Protein AF-A0A250WW85-F1 (afdb_monomer)

Foldseek 3Di:
DDDDDDDDDPPPPPPVVVVVVVVVPPDDPPPPPVPQPPLDVFQWDQDPPDDQLCRTHGPNPVPDDQVLVLLLVLLVVVVPDPDDPDDDRQAQAAEEEAEAVLVVLLPPVSLVSLVWDKPPPDQDVVNVVVQKIWTDHPVSSYTYIYGHQQALFCQDGQPDTRDDPPNLVSLLCRQVVSCVVSVHLGGQEYEYDHQQNSFLLDQPPVTDRDDVVQLVDPAGDPVRLVSRLVSVLVSVVSNPVSNPPDDHQYEYEAFAQFDQPPDPPPPSVVVRRRHDSRSSVSNSVSSVVSCVVVVHHYDYLNSLLVVDDCVQFDPDRTHGDNSSSSNSVSNVVVVSVVVCVVVCVVVPDDD

Mean predicted aligned error: 12.5 Å

Structure (mmCIF, N/CA/C/O backbone):
data_AF-A0A250WW85-F1
#
_entry.id   AF-A0A250WW85-F1
#
loop_
_atom_site.group_PDB
_atom_site.id
_atom_site.type_symbol
_atom_site.label_atom_id
_atom_site.label_alt_id
_atom_site.label_comp_id
_atom_site.label_asym_id
_atom_site.label_entity_id
_atom_site.label_seq_id
_atom_site.pdbx_PDB_ins_code
_atom_site.Cartn_x
_atom_site.Cartn_y
_atom_site.Cartn_z
_atom_site.occupancy
_atom_site.B_iso_or_equiv
_atom_site.auth_seq_id
_atom_site.auth_comp_id
_atom_site.auth_asym_id
_atom_site.auth_atom_id
_atom_site.pdbx_PDB_model_num
ATOM 1 N N . MET A 1 1 ? -39.368 68.072 -29.555 1.00 37.47 1 MET A N 1
ATOM 2 C CA . MET A 1 1 ? -39.391 68.712 -28.224 1.00 37.47 1 MET A CA 1
ATOM 3 C C . MET A 1 1 ? -40.013 67.733 -27.244 1.00 37.47 1 MET A C 1
ATOM 5 O O . MET A 1 1 ? -41.044 67.174 -27.578 1.00 37.47 1 MET A O 1
ATOM 9 N N . ALA A 1 2 ? -39.332 67.533 -26.111 1.00 38.34 2 ALA A N 1
ATOM 10 C CA . ALA A 1 2 ? -39.736 66.818 -24.895 1.00 38.34 2 ALA A CA 1
ATOM 11 C C . ALA A 1 2 ? -40.236 65.365 -25.041 1.00 38.34 2 ALA A C 1
ATOM 13 O O . ALA A 1 2 ? -41.406 65.102 -25.301 1.00 38.34 2 ALA A O 1
ATOM 14 N N . GLY A 1 3 ? -39.320 64.424 -24.793 1.00 34.84 3 GLY A N 1
ATOM 15 C CA . GLY A 1 3 ? -39.645 63.042 -24.459 1.00 34.84 3 GLY A CA 1
ATOM 16 C C . GLY A 1 3 ? -40.182 62.922 -23.030 1.00 34.84 3 GLY A C 1
ATOM 17 O O . GLY A 1 3 ? -39.756 63.645 -22.131 1.00 34.84 3 GLY A O 1
ATOM 18 N N . GLN A 1 4 ? -41.108 61.987 -22.837 1.00 38.09 4 GLN A N 1
ATOM 19 C CA . GLN A 1 4 ? -41.509 61.485 -21.527 1.00 38.09 4 GLN A CA 1
ATOM 20 C C . GLN A 1 4 ? -41.285 59.973 -21.501 1.00 38.09 4 GLN A C 1
ATOM 22 O O . GLN A 1 4 ? -41.983 59.205 -22.163 1.00 38.09 4 GLN A O 1
ATOM 27 N N . GLU A 1 5 ? -40.277 59.575 -20.732 1.00 36.53 5 GLU A N 1
ATOM 28 C CA . GLU A 1 5 ? -40.001 58.203 -20.329 1.00 36.53 5 GLU A CA 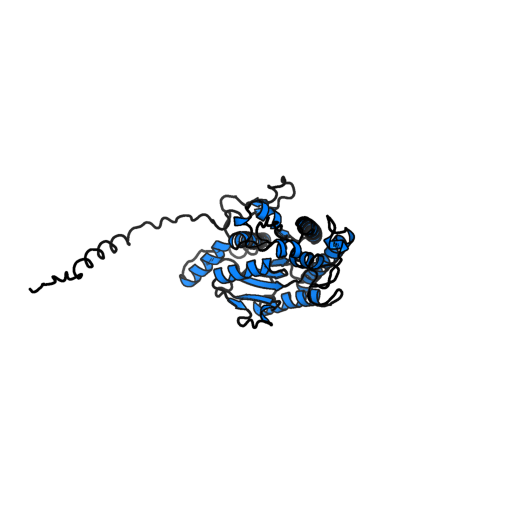1
ATOM 29 C C . GLU A 1 5 ? -41.133 57.701 -19.421 1.00 36.53 5 GLU A C 1
ATOM 31 O O . GLU A 1 5 ? -41.410 58.280 -18.371 1.00 36.53 5 GLU A O 1
ATOM 36 N N . LYS A 1 6 ? -41.792 56.603 -19.810 1.00 43.72 6 LYS A N 1
ATOM 37 C CA . LYS A 1 6 ? -42.644 55.825 -18.904 1.00 43.72 6 LYS A CA 1
ATOM 38 C C . LYS A 1 6 ? -41.815 54.699 -18.302 1.00 43.72 6 LYS A C 1
ATOM 40 O O . LYS A 1 6 ? -41.593 53.663 -18.924 1.00 43.72 6 LYS A O 1
ATOM 45 N N . THR A 1 7 ? -41.372 54.927 -17.075 1.00 40.03 7 THR A N 1
ATOM 46 C CA . THR A 1 7 ? -40.793 53.935 -16.174 1.00 40.03 7 THR A CA 1
ATOM 47 C C . THR A 1 7 ? -41.859 52.914 -15.769 1.00 40.03 7 THR A C 1
ATOM 49 O O . THR A 1 7 ? -42.843 53.234 -15.104 1.00 40.03 7 THR A O 1
ATOM 52 N N . TRP A 1 8 ? -41.671 51.657 -16.173 1.00 39.47 8 TRP A N 1
ATOM 53 C CA . TRP A 1 8 ? -42.444 50.533 -15.651 1.00 39.47 8 TRP A CA 1
ATOM 54 C C . TRP A 1 8 ? -41.834 50.080 -14.319 1.00 39.47 8 TRP A C 1
ATOM 56 O O . TRP A 1 8 ? -40.693 49.630 -14.250 1.00 39.47 8 TRP A O 1
ATOM 66 N N . SER A 1 9 ? -42.609 50.237 -13.247 1.00 44.12 9 SER A N 1
ATOM 67 C CA . SER A 1 9 ? -42.287 49.796 -11.889 1.00 44.12 9 SER A CA 1
ATOM 68 C C . SER A 1 9 ? -42.358 48.266 -11.787 1.00 44.12 9 SER A C 1
ATOM 70 O O . SER A 1 9 ? -43.427 47.662 -11.853 1.00 44.12 9 SER A O 1
ATOM 72 N N . LEU A 1 10 ? -41.197 47.642 -11.591 1.00 44.72 10 LEU A N 1
ATOM 73 C CA . LEU A 1 10 ? -40.950 46.199 -11.454 1.00 44.72 10 LEU A CA 1
ATOM 74 C C . LEU A 1 10 ? -41.381 45.618 -10.086 1.00 44.72 10 LEU A C 1
ATOM 76 O O . LEU A 1 10 ? -40.729 44.724 -9.552 1.00 44.72 10 LEU A O 1
ATOM 80 N N . LYS A 1 11 ? -42.467 46.117 -9.478 1.00 42.72 11 LYS A N 1
ATOM 81 C CA . LYS A 1 11 ? -42.882 45.713 -8.115 1.00 42.72 11 LYS A CA 1
ATOM 82 C C . LYS A 1 11 ? -44.116 44.814 -8.013 1.00 42.72 11 LYS A C 1
ATOM 84 O O . LYS A 1 11 ? -44.482 44.445 -6.903 1.00 42.72 11 LYS A O 1
ATOM 89 N N . SER A 1 12 ? -44.700 44.366 -9.124 1.00 43.50 12 SER A N 1
ATOM 90 C CA . SER A 1 12 ? -45.901 43.506 -9.080 1.00 43.50 12 SER A CA 1
ATOM 91 C C . SER A 1 12 ? -45.736 42.119 -9.713 1.00 43.50 12 SER A C 1
ATOM 93 O O . SER A 1 12 ? -46.673 41.331 -9.678 1.00 43.50 12 SER A O 1
ATOM 95 N N . ALA A 1 13 ? -44.544 41.771 -10.213 1.00 41.00 13 ALA A N 1
ATOM 96 C CA . ALA A 1 13 ? -44.255 40.443 -10.775 1.00 41.00 13 ALA A CA 1
ATOM 97 C C . ALA A 1 13 ? -43.569 39.468 -9.791 1.00 41.00 13 ALA A C 1
ATOM 99 O O . ALA A 1 13 ? -43.364 38.308 -10.128 1.00 41.00 13 ALA A O 1
ATOM 100 N N . TYR A 1 14 ? -43.236 39.908 -8.570 1.00 38.31 14 TYR A N 1
ATOM 101 C CA . TYR A 1 14 ? -42.469 39.107 -7.599 1.00 38.31 14 TYR A CA 1
ATOM 102 C C . TYR A 1 14 ? -43.291 38.480 -6.463 1.00 38.31 14 TYR A C 1
ATOM 104 O O . TYR A 1 14 ? -42.732 37.750 -5.649 1.00 38.31 14 TYR A O 1
ATOM 112 N N . ILE A 1 15 ? -44.603 38.727 -6.393 1.00 42.84 15 ILE A N 1
ATOM 113 C CA . ILE A 1 15 ? -45.430 38.265 -5.259 1.00 42.84 15 ILE A CA 1
ATOM 114 C C . ILE A 1 15 ? -46.277 37.025 -5.608 1.00 42.84 15 ILE A C 1
ATOM 116 O O . ILE A 1 15 ? -46.642 36.269 -4.714 1.00 42.84 15 ILE A O 1
ATOM 120 N N . LEU A 1 16 ? -46.504 36.720 -6.891 1.00 38.41 16 LEU A N 1
ATOM 121 C CA . LEU A 1 16 ? -47.322 35.565 -7.303 1.00 38.41 16 LEU A CA 1
ATOM 122 C C . LEU A 1 16 ? -46.531 34.277 -7.602 1.00 38.41 16 LEU A C 1
ATOM 124 O O . LEU A 1 16 ? -47.134 33.221 -7.760 1.00 38.41 16 LEU A O 1
ATOM 128 N N . THR A 1 17 ? -45.197 34.317 -7.607 1.00 41.22 17 THR A N 1
ATOM 129 C CA . THR A 1 17 ? -44.335 33.132 -7.807 1.00 41.22 17 THR A CA 1
ATOM 130 C C . THR A 1 17 ? -43.866 32.473 -6.508 1.00 41.22 17 THR A C 1
ATOM 132 O O . THR A 1 17 ? -43.396 31.340 -6.543 1.00 41.22 17 THR A O 1
ATOM 135 N N . TRP A 1 18 ? -44.042 33.118 -5.350 1.00 35.38 18 TRP A N 1
ATOM 136 C CA . TRP A 1 18 ? -43.591 32.569 -4.061 1.00 35.38 18 TRP A CA 1
ATOM 137 C C . TRP A 1 18 ? -44.639 31.729 -3.320 1.00 35.38 18 TRP A C 1
ATOM 139 O O . TRP A 1 18 ? -44.269 30.881 -2.514 1.00 35.38 18 TRP A O 1
ATOM 149 N N . GLN A 1 19 ? -45.934 31.877 -3.619 1.00 37.03 19 GLN A N 1
ATOM 150 C CA . GLN A 1 19 ? -46.974 31.056 -2.977 1.00 37.03 19 GLN A CA 1
ATOM 151 C C . GLN A 1 19 ? -47.190 29.687 -3.641 1.00 37.03 19 GLN A C 1
ATOM 153 O O . GLN A 1 19 ? -47.656 28.770 -2.972 1.00 37.03 19 GLN A O 1
ATOM 158 N N . TYR A 1 20 ? -46.770 29.496 -4.897 1.00 32.81 20 TYR A N 1
ATOM 159 C CA . TYR A 1 20 ? -46.795 28.175 -5.544 1.00 32.81 20 TYR A CA 1
ATOM 160 C C . TYR A 1 20 ? -45.558 27.311 -5.242 1.00 32.81 20 TYR A C 1
ATOM 162 O O . TYR A 1 20 ? -45.627 26.093 -5.377 1.00 32.81 20 TYR A O 1
ATOM 170 N N . LEU A 1 21 ? -44.452 27.901 -4.767 1.00 34.22 21 LEU A N 1
ATOM 171 C CA . LEU A 1 21 ? -43.262 27.143 -4.348 1.00 34.22 21 LEU A CA 1
ATOM 172 C C . LEU A 1 21 ? -43.351 26.586 -2.917 1.00 34.22 21 LEU A C 1
ATOM 174 O O . LEU A 1 21 ? -42.604 25.673 -2.580 1.00 34.22 21 LEU A O 1
ATOM 178 N N . LEU A 1 22 ? -44.269 27.089 -2.084 1.00 32.91 22 LEU A N 1
ATOM 179 C CA . LEU A 1 22 ? -44.390 26.682 -0.677 1.00 32.91 22 LEU A CA 1
ATOM 180 C C . LEU A 1 22 ? -45.469 25.620 -0.405 1.00 32.91 22 LEU A C 1
ATOM 182 O O . LEU A 1 22 ? -45.499 25.080 0.693 1.00 32.91 22 LEU A O 1
ATOM 186 N N . MET A 1 23 ? -46.307 25.259 -1.386 1.00 30.70 23 MET A N 1
ATOM 187 C CA . MET A 1 23 ? -47.310 24.186 -1.225 1.00 30.70 23 MET A CA 1
ATOM 188 C C . MET A 1 23 ? -46.959 22.863 -1.923 1.00 30.70 23 MET A C 1
ATOM 190 O O . MET A 1 23 ? -47.651 21.872 -1.719 1.00 30.70 23 MET A O 1
ATOM 194 N N . VAL A 1 24 ? -45.860 22.796 -2.683 1.00 34.50 24 VAL A N 1
ATOM 195 C CA . VAL A 1 24 ? -45.359 21.530 -3.271 1.00 34.50 24 VAL A CA 1
ATOM 196 C C . VAL A 1 24 ? -44.261 20.888 -2.401 1.00 34.50 24 VAL A C 1
ATOM 198 O O . VAL A 1 24 ? -43.826 19.770 -2.653 1.00 34.50 24 VAL A O 1
ATOM 201 N N . ALA A 1 25 ? -43.851 21.545 -1.312 1.00 36.22 25 ALA A N 1
ATOM 202 C CA . ALA A 1 25 ? -42.781 21.077 -0.429 1.00 36.22 25 ALA A CA 1
ATOM 203 C C . ALA A 1 25 ? -43.229 20.090 0.672 1.00 36.22 25 ALA A C 1
ATOM 205 O O . ALA A 1 25 ? -42.423 19.752 1.535 1.00 36.22 25 ALA A O 1
ATOM 206 N N . SER A 1 26 ? -44.487 19.627 0.689 1.00 39.19 26 SER A N 1
ATOM 207 C CA . SER A 1 26 ? -45.034 18.929 1.872 1.00 39.19 26 SER A CA 1
ATOM 208 C C . SER A 1 26 ? -45.654 17.554 1.638 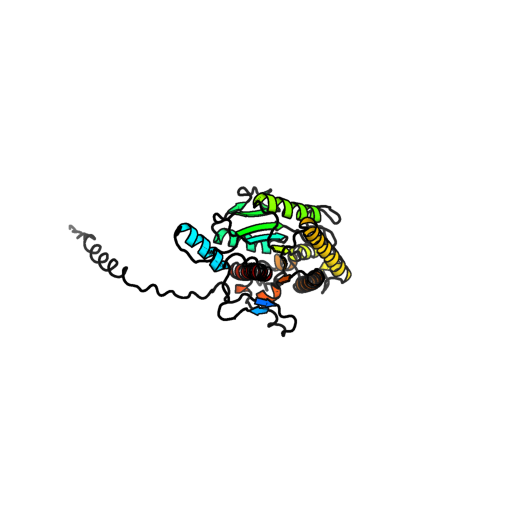1.00 39.19 26 SER A C 1
ATOM 210 O O . SER A 1 26 ? -46.195 16.997 2.583 1.00 39.19 26 SER A O 1
ATOM 212 N N . THR A 1 27 ? -45.565 16.963 0.445 1.00 37.56 27 THR A N 1
ATOM 213 C CA . THR A 1 27 ? -45.997 15.564 0.219 1.00 37.56 27 THR A CA 1
ATOM 214 C C . THR A 1 27 ? -45.256 14.895 -0.940 1.00 37.56 27 THR A C 1
ATOM 216 O O . THR A 1 27 ? -45.829 14.098 -1.681 1.00 37.56 27 THR A O 1
ATOM 219 N N . MET A 1 28 ? -43.959 15.168 -1.110 1.00 27.94 28 MET A N 1
ATOM 220 C CA . MET A 1 28 ? -43.153 14.206 -1.858 1.00 27.94 28 MET A CA 1
ATOM 221 C C . MET A 1 28 ? -42.934 13.009 -0.934 1.00 27.94 28 MET A C 1
ATOM 223 O O . MET A 1 28 ? -42.334 13.195 0.128 1.00 27.94 28 MET A O 1
ATOM 227 N N . PRO A 1 29 ? -43.427 11.798 -1.266 1.00 31.89 29 PRO A N 1
ATOM 228 C CA . PRO A 1 29 ? -42.922 10.622 -0.586 1.00 31.89 29 PRO A CA 1
ATOM 229 C C . PRO A 1 29 ? -41.404 10.698 -0.713 1.00 31.89 29 PRO A C 1
ATOM 231 O O . PRO A 1 29 ? -40.891 10.961 -1.805 1.00 31.89 29 PRO A O 1
ATOM 234 N N . PHE A 1 30 ? -40.692 10.520 0.402 1.00 31.88 30 PHE A N 1
ATOM 235 C CA . PHE A 1 30 ? -39.300 10.106 0.345 1.00 31.88 30 PHE A CA 1
ATOM 236 C C . PHE A 1 30 ? -39.313 8.800 -0.442 1.00 31.88 30 PHE A C 1
ATOM 238 O O . PHE A 1 30 ? -39.460 7.708 0.101 1.00 31.88 30 PHE A O 1
ATOM 245 N N . VAL A 1 31 ? -39.218 8.915 -1.764 1.00 27.75 31 VAL A N 1
ATOM 246 C CA . VAL A 1 31 ? -38.674 7.866 -2.586 1.00 27.75 31 VAL A CA 1
ATOM 247 C C . VAL A 1 31 ? -37.269 7.774 -2.032 1.00 27.75 31 VAL A C 1
ATOM 249 O O . VAL A 1 31 ? -36.413 8.601 -2.342 1.00 27.75 31 VAL A O 1
ATOM 252 N N . HIS A 1 32 ? -37.059 6.827 -1.117 1.00 32.59 32 HIS A N 1
ATOM 253 C CA . HIS A 1 32 ? -35.754 6.240 -0.924 1.00 32.59 32 HIS A CA 1
ATOM 254 C C . HIS A 1 32 ? -35.354 5.764 -2.314 1.00 32.59 32 HIS A C 1
ATOM 256 O O . HIS A 1 32 ? -35.643 4.638 -2.712 1.00 32.59 32 HIS A O 1
ATOM 262 N N . SER A 1 33 ? -34.748 6.658 -3.102 1.00 32.09 33 SER A N 1
ATOM 263 C CA . SER A 1 33 ? -33.921 6.228 -4.198 1.00 32.09 33 SER A CA 1
ATOM 264 C C . SER A 1 33 ? -32.891 5.389 -3.478 1.00 32.09 33 SER A C 1
ATOM 266 O O . SER A 1 33 ? -32.061 5.916 -2.734 1.00 32.09 33 SER A O 1
ATOM 268 N N . SER A 1 34 ? -33.016 4.076 -3.599 1.00 34.72 34 SER A N 1
ATOM 269 C CA . SER A 1 34 ? -31.920 3.168 -3.364 1.00 34.72 34 SER A CA 1
ATOM 270 C C . SER A 1 34 ? -30.841 3.601 -4.349 1.00 34.72 34 SER A C 1
ATOM 272 O O . SER A 1 34 ? -30.759 3.086 -5.462 1.00 34.72 34 SER A O 1
ATOM 274 N N . THR A 1 35 ? -30.077 4.635 -4.000 1.00 36.34 35 THR A N 1
ATOM 275 C CA . THR A 1 35 ? -28.867 5.019 -4.700 1.00 36.34 35 THR A CA 1
ATOM 276 C C . THR A 1 35 ? -27.957 3.827 -4.494 1.00 36.34 35 THR A C 1
ATOM 278 O O . THR A 1 35 ? -27.275 3.705 -3.475 1.00 36.34 35 THR A O 1
ATOM 281 N N . SER A 1 36 ? -28.012 2.884 -5.435 1.00 40.41 36 SER A N 1
ATOM 282 C CA . SER A 1 36 ? -27.034 1.817 -5.595 1.00 40.41 36 SER A CA 1
ATOM 283 C C . SER A 1 36 ? -25.656 2.443 -5.423 1.00 40.41 36 SER A C 1
ATOM 285 O O . SER A 1 36 ? -25.441 3.552 -5.914 1.00 40.41 36 SER A O 1
ATOM 287 N N . CYS A 1 37 ? -24.746 1.824 -4.664 1.00 40.00 37 CYS A N 1
ATOM 288 C CA . CYS A 1 37 ? -23.376 2.341 -4.580 1.00 40.00 37 CYS A CA 1
ATOM 289 C C . CYS A 1 37 ? -22.828 2.455 -6.014 1.00 40.00 37 CYS A C 1
ATOM 291 O O . CYS A 1 37 ? -22.507 1.447 -6.625 1.00 40.00 37 CYS A O 1
ATOM 293 N N . HIS A 1 38 ? -22.782 3.674 -6.567 1.00 42.09 38 HIS A N 1
ATOM 294 C CA . HIS A 1 38 ? -21.924 3.996 -7.708 1.00 42.09 38 HIS A CA 1
ATOM 295 C C . HIS A 1 38 ? -20.449 4.034 -7.266 1.00 42.09 38 HIS A C 1
ATOM 297 O O . HIS A 1 38 ? -19.568 4.021 -8.113 1.00 42.09 38 HIS A O 1
ATOM 303 N N . LEU A 1 39 ? -20.216 4.023 -5.944 1.00 39.66 39 LEU A N 1
ATOM 304 C CA . LEU A 1 39 ? -18.955 3.762 -5.247 1.00 39.66 39 LEU A CA 1
ATOM 305 C C . LEU A 1 39 ? -18.811 2.256 -4.987 1.00 39.66 39 LEU A C 1
ATOM 307 O O . LEU A 1 39 ? -18.849 1.811 -3.842 1.00 39.66 39 LEU A O 1
ATOM 311 N N . GLY A 1 40 ? -18.810 1.477 -6.064 1.00 39.16 40 GLY A N 1
ATOM 312 C CA . GLY A 1 40 ? -18.535 0.053 -5.975 1.00 39.16 40 GLY A CA 1
ATOM 313 C C . GLY A 1 40 ? -19.738 -0.740 -5.524 1.00 39.16 40 GLY A C 1
ATOM 314 O O . GLY A 1 40 ? -19.975 -0.946 -4.336 1.00 39.16 40 GLY A O 1
ATOM 315 N N . GLN A 1 41 ? -20.466 -1.312 -6.478 1.00 32.59 41 GLN A N 1
ATOM 316 C CA . GLN A 1 41 ? -21.409 -2.398 -6.189 1.00 32.59 41 GLN A CA 1
ATOM 317 C C . GLN A 1 41 ? -20.718 -3.657 -5.619 1.00 32.59 41 GLN A C 1
ATOM 319 O O . GLN A 1 41 ? -21.346 -4.705 -5.539 1.00 32.59 41 GLN A O 1
ATOM 324 N N . LEU A 1 42 ? -19.416 -3.617 -5.331 1.00 39.72 42 LEU A N 1
ATOM 325 C CA . LEU A 1 42 ? -18.582 -4.793 -5.423 1.00 39.72 42 LEU A CA 1
ATOM 326 C C . LEU A 1 42 ? -17.448 -4.739 -4.387 1.00 39.72 42 LEU A C 1
ATOM 328 O O . LEU A 1 42 ? -16.331 -4.335 -4.708 1.00 39.72 42 LEU A O 1
ATOM 332 N N . PRO A 1 43 ? -17.657 -5.230 -3.154 1.00 41.91 43 PRO A N 1
ATOM 333 C CA . PRO A 1 43 ? -16.556 -5.936 -2.506 1.00 41.91 43 PRO A CA 1
ATOM 334 C C . PRO A 1 43 ? -16.106 -7.048 -3.462 1.00 41.91 43 PRO A C 1
ATOM 336 O O . PRO A 1 43 ? -16.919 -7.507 -4.249 1.00 41.91 43 PRO A O 1
ATOM 339 N N . GLY A 1 44 ? -14.874 -7.536 -3.430 1.00 46.38 44 GLY A N 1
ATOM 340 C CA . GLY A 1 44 ? -14.494 -8.693 -4.239 1.00 46.38 44 GLY A CA 1
ATOM 341 C C . GLY A 1 44 ? -13.514 -9.584 -3.505 1.00 46.38 44 GLY A C 1
ATOM 342 O O . GLY A 1 44 ? -12.621 -9.089 -2.825 1.00 46.38 44 GLY A O 1
ATOM 343 N N . THR A 1 45 ? -13.683 -10.897 -3.621 1.00 43.34 45 THR A N 1
ATOM 344 C CA . THR A 1 45 ? -12.735 -11.883 -3.108 1.00 43.34 45 THR A CA 1
ATOM 345 C C . THR A 1 45 ? -11.862 -12.391 -4.243 1.00 43.34 45 THR A C 1
ATOM 347 O O . THR A 1 45 ? -12.302 -12.575 -5.384 1.00 43.34 45 THR A O 1
ATOM 350 N N . TRP A 1 46 ? -10.586 -12.599 -3.931 1.00 47.59 46 TRP A N 1
ATOM 351 C CA . TRP A 1 46 ? -9.667 -13.240 -4.854 1.00 47.59 46 TRP A CA 1
ATOM 352 C C . TRP A 1 46 ? -9.886 -14.756 -4.837 1.00 47.59 46 TRP A C 1
ATOM 354 O O . TRP A 1 46 ? -9.754 -15.388 -3.791 1.00 47.59 46 TRP A O 1
ATOM 364 N N . ILE A 1 47 ? -10.198 -15.348 -5.991 1.00 50.59 47 ILE A N 1
ATOM 365 C CA . ILE A 1 47 ? -10.392 -16.795 -6.143 1.00 50.59 47 ILE A CA 1
ATOM 366 C C . ILE A 1 47 ? -9.150 -17.408 -6.797 1.00 50.59 47 ILE A C 1
ATOM 368 O O . ILE A 1 47 ? -8.954 -17.309 -8.016 1.00 50.59 47 ILE A O 1
ATOM 372 N N . GLU A 1 48 ? -8.323 -18.085 -5.991 1.00 37.59 48 GLU A N 1
ATOM 373 C CA . GLU A 1 48 ? -7.200 -18.917 -6.450 1.00 37.59 48 GLU A CA 1
ATOM 374 C C . GLU A 1 48 ? -7.727 -20.128 -7.241 1.00 37.59 48 GLU A C 1
ATOM 376 O O . GLU A 1 48 ? -7.951 -21.208 -6.709 1.00 37.59 48 GLU A O 1
ATOM 381 N N . GLY A 1 49 ? -7.988 -19.926 -8.535 1.00 45.47 49 GLY A N 1
ATOM 382 C CA . GLY A 1 49 ? -8.471 -20.972 -9.446 1.00 45.47 49 GLY A CA 1
ATOM 383 C C . GLY A 1 49 ? -9.299 -20.458 -10.624 1.00 45.47 49 GLY A C 1
ATOM 384 O O . GLY A 1 49 ? -9.433 -21.154 -11.627 1.00 45.47 49 GLY A O 1
ATOM 385 N N . ALA A 1 50 ? -9.815 -19.227 -10.554 1.00 47.88 50 ALA A N 1
ATOM 386 C CA . ALA A 1 50 ? -10.595 -18.655 -11.647 1.00 47.88 50 ALA A CA 1
ATOM 387 C C . ALA A 1 50 ? -9.724 -18.237 -12.851 1.00 47.88 50 ALA A C 1
ATOM 389 O O . ALA A 1 50 ? -8.513 -17.976 -12.741 1.00 47.88 50 ALA A O 1
ATOM 390 N N . SER A 1 51 ? -10.361 -18.148 -14.024 1.00 46.44 51 SER A N 1
ATOM 391 C CA . SER A 1 51 ? -9.727 -17.669 -15.255 1.00 46.44 51 SER A CA 1
ATOM 392 C C . SER A 1 51 ? -9.198 -16.240 -15.090 1.00 46.44 51 SER A C 1
ATOM 394 O O . SER A 1 51 ? -9.720 -15.441 -14.310 1.00 46.44 51 SER A O 1
ATOM 396 N N . ARG A 1 52 ? -8.134 -15.897 -15.828 1.00 40.94 52 ARG A N 1
ATOM 397 C CA . ARG A 1 52 ? -7.569 -14.537 -15.849 1.00 40.94 52 ARG A CA 1
ATOM 398 C C . ARG A 1 52 ? -8.677 -13.540 -16.236 1.00 40.94 52 ARG A C 1
ATOM 400 O O . ARG A 1 52 ? -9.328 -13.748 -17.251 1.00 40.94 52 ARG A O 1
ATOM 407 N N . GLY A 1 53 ? -8.911 -12.521 -15.405 1.00 41.69 53 GLY A N 1
ATOM 408 C CA . GLY A 1 53 ? -10.048 -11.587 -15.516 1.00 41.69 53 GLY A CA 1
ATOM 409 C C . GLY A 1 53 ? -11.219 -11.876 -14.561 1.00 41.69 53 GLY A C 1
ATOM 410 O O . GLY A 1 53 ? -11.885 -10.944 -14.142 1.00 41.69 53 GLY A O 1
ATOM 411 N N . ASN A 1 54 ? -11.398 -13.128 -14.121 1.00 46.25 54 ASN A N 1
ATOM 412 C CA . ASN A 1 54 ? -12.445 -13.546 -13.168 1.00 46.25 54 ASN A CA 1
ATOM 413 C C . ASN A 1 54 ? -11.897 -13.894 -11.775 1.00 46.25 54 ASN A C 1
ATOM 415 O O . ASN A 1 54 ? -12.636 -14.328 -10.895 1.00 46.25 54 ASN A O 1
ATOM 419 N N . ARG A 1 55 ? -10.580 -13.754 -11.575 1.00 45.47 55 ARG A N 1
ATOM 420 C CA . ARG A 1 55 ? -9.926 -14.001 -10.278 1.00 45.47 55 ARG A CA 1
ATOM 421 C C . ARG A 1 55 ? -10.365 -13.029 -9.209 1.00 45.47 55 ARG A C 1
ATOM 423 O O . ARG A 1 55 ? -10.345 -13.386 -8.042 1.00 45.47 55 ARG A O 1
ATOM 430 N N . TYR A 1 56 ? -10.773 -11.840 -9.615 1.00 42.59 56 TYR A N 1
ATOM 431 C CA . TYR A 1 56 ? -11.432 -10.901 -8.742 1.00 42.59 56 TYR A CA 1
ATOM 432 C C . TYR A 1 56 ? -12.938 -11.125 -8.880 1.00 42.59 56 TYR A C 1
ATOM 434 O O . TYR A 1 56 ? -13.545 -10.687 -9.857 1.00 42.59 56 TYR A O 1
ATOM 442 N N . ARG A 1 57 ? -13.532 -11.888 -7.955 1.00 45.56 57 ARG A N 1
ATOM 443 C CA . ARG A 1 57 ? -14.980 -12.085 -7.933 1.00 45.56 57 ARG A CA 1
ATOM 444 C C . ARG A 1 57 ? -15.581 -11.080 -6.987 1.00 45.56 57 ARG A C 1
ATOM 446 O O . ARG A 1 57 ? -15.415 -11.161 -5.779 1.00 45.56 57 ARG A O 1
ATOM 453 N N . LEU A 1 58 ? -16.334 -10.179 -7.570 1.00 49.38 58 LEU A N 1
ATOM 454 C CA . LEU A 1 58 ? -17.159 -9.221 -6.879 1.00 49.38 58 LEU A CA 1
ATOM 455 C C . LEU A 1 58 ? -18.143 -9.998 -5.966 1.00 49.38 58 LEU A C 1
ATOM 457 O O . LEU A 1 58 ? -18.873 -10.855 -6.475 1.00 49.38 58 LEU A O 1
ATOM 461 N N . LEU A 1 59 ? -18.137 -9.766 -4.646 1.00 44.97 59 LEU A N 1
ATOM 462 C CA . LEU A 1 59 ? -19.220 -10.045 -3.698 1.00 44.97 59 LEU A CA 1
ATOM 463 C C . LEU A 1 59 ? -20.464 -9.315 -4.212 1.00 44.97 59 LEU A C 1
ATOM 465 O O . LEU A 1 59 ? -20.821 -8.231 -3.784 1.00 44.97 59 LEU A O 1
ATOM 469 N N . THR A 1 60 ? -21.078 -9.922 -5.210 1.00 41.50 60 THR A N 1
ATOM 470 C CA . THR A 1 60 ? -22.336 -9.538 -5.847 1.00 41.50 60 THR A CA 1
ATOM 471 C C . THR A 1 60 ? -23.495 -10.282 -5.200 1.00 41.50 60 THR A C 1
ATOM 473 O O . THR A 1 60 ? -24.574 -10.372 -5.783 1.00 41.50 60 THR A O 1
ATOM 476 N N . GLU A 1 61 ? -23.280 -10.869 -4.018 1.00 42.88 61 GLU A N 1
ATOM 477 C CA . GLU A 1 61 ? -24.373 -11.490 -3.288 1.00 42.88 61 GLU A CA 1
ATOM 478 C C . GLU A 1 61 ? -25.403 -10.408 -2.942 1.00 42.88 61 GLU A C 1
ATOM 480 O O . GLU A 1 61 ? -25.025 -9.343 -2.442 1.00 42.88 61 GLU A O 1
ATOM 485 N N . PRO A 1 62 ? -26.699 -10.639 -3.214 1.00 41.56 62 PRO A N 1
ATOM 486 C CA . PRO A 1 62 ? -27.756 -9.774 -2.713 1.00 41.56 62 PRO A CA 1
ATOM 487 C C . PRO A 1 62 ? -27.573 -9.563 -1.201 1.00 41.56 62 PRO A C 1
ATOM 489 O O . PRO A 1 62 ? -27.719 -10.506 -0.429 1.00 41.56 62 PRO A O 1
ATOM 492 N N . GLY A 1 63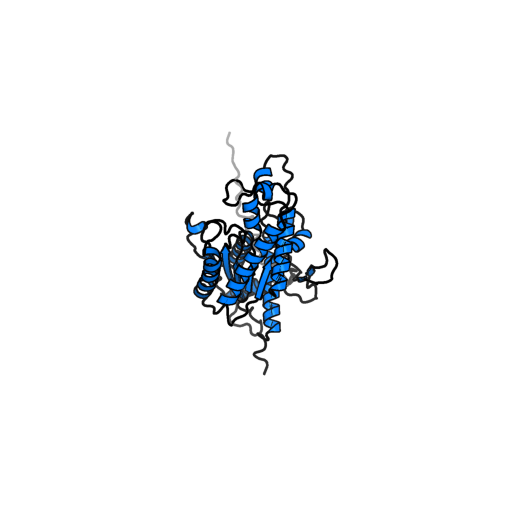 ? -27.208 -8.343 -0.789 1.00 44.81 63 GLY A N 1
ATOM 493 C CA . GLY A 1 63 ? -26.891 -8.010 0.608 1.00 44.81 63 GLY A CA 1
ATOM 494 C C . GLY A 1 63 ? -25.452 -7.552 0.880 1.00 44.81 63 GLY A C 1
ATOM 495 O O . GLY A 1 63 ? -25.172 -7.130 1.997 1.00 44.81 63 GLY A O 1
ATOM 496 N N . SER A 1 64 ? -24.546 -7.562 -0.104 1.00 44.75 64 SER A N 1
ATOM 497 C CA . SER A 1 64 ? -23.199 -6.995 0.055 1.00 44.75 64 SER A CA 1
ATOM 498 C C . SER A 1 64 ? -23.256 -5.490 0.362 1.00 44.75 64 SER A C 1
ATOM 500 O O . SER A 1 64 ? -23.669 -4.688 -0.483 1.00 44.75 64 SER A O 1
ATOM 502 N N . VAL A 1 65 ? -22.846 -5.094 1.570 1.00 55.78 65 VAL A N 1
ATOM 503 C CA . VAL A 1 65 ? -22.928 -3.700 2.026 1.00 55.78 65 VAL A CA 1
ATOM 504 C C . VAL A 1 65 ? -21.668 -2.927 1.642 1.00 55.78 65 VAL A C 1
ATOM 506 O O . VAL A 1 65 ? -20.541 -3.368 1.845 1.00 55.78 65 VAL A O 1
ATOM 509 N N . CYS A 1 66 ? -21.870 -1.739 1.082 1.00 65.25 66 CYS A N 1
ATOM 510 C CA . CYS A 1 66 ? -20.814 -0.788 0.761 1.00 65.25 66 CYS A CA 1
ATOM 511 C C . CYS A 1 66 ? -20.282 -0.187 2.074 1.00 65.25 66 CYS A C 1
ATOM 513 O O . CYS A 1 66 ? -20.898 0.733 2.611 1.00 65.25 66 CYS A O 1
ATOM 515 N N . GLN A 1 67 ? -19.178 -0.709 2.619 1.00 70.38 67 GLN A N 1
ATOM 516 C CA . GLN A 1 67 ? -18.724 -0.336 3.969 1.00 70.38 67 GLN A CA 1
ATOM 517 C C . GLN A 1 67 ? -18.427 1.155 4.090 1.00 70.38 67 GLN A C 1
ATOM 519 O O . GLN A 1 67 ? -18.789 1.773 5.086 1.00 70.38 67 GLN A O 1
ATOM 524 N N . ILE A 1 68 ? -17.882 1.773 3.038 1.00 67.81 68 ILE A N 1
ATOM 525 C CA . ILE A 1 68 ? -17.680 3.229 2.993 1.00 67.81 68 ILE A CA 1
ATOM 526 C C . ILE A 1 68 ? -18.980 3.985 3.304 1.00 67.81 68 ILE A C 1
ATOM 528 O O . ILE A 1 68 ? -18.959 4.941 4.076 1.00 67.81 68 ILE A O 1
ATOM 532 N N . LYS A 1 69 ? -20.124 3.545 2.761 1.00 69.56 69 LYS A N 1
ATOM 533 C CA . LYS A 1 69 ? -21.415 4.179 3.056 1.00 69.56 69 LYS A CA 1
ATOM 534 C C . LYS A 1 69 ? -21.799 4.043 4.519 1.00 69.56 69 LYS A C 1
ATOM 536 O O . LYS A 1 69 ? -22.288 5.021 5.064 1.00 69.56 69 LYS A O 1
ATOM 541 N N . ASN A 1 70 ? -21.553 2.898 5.153 1.00 70.25 70 ASN A N 1
ATOM 542 C CA . ASN A 1 70 ? -21.846 2.714 6.579 1.00 70.25 70 ASN A CA 1
ATOM 543 C C . ASN A 1 70 ? -21.062 3.718 7.431 1.00 70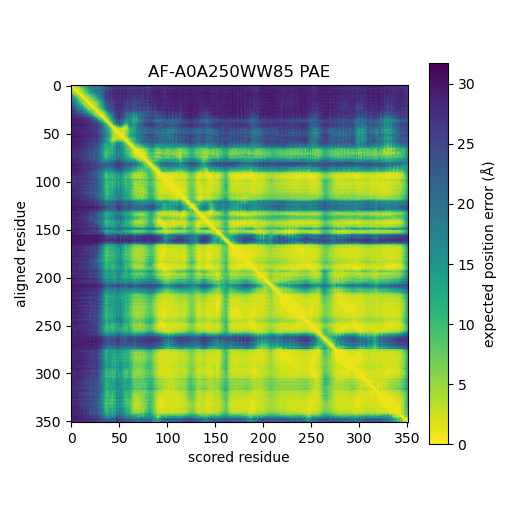.25 70 ASN A C 1
ATOM 545 O O . ASN A 1 70 ? -21.617 4.334 8.337 1.00 70.25 70 ASN A O 1
ATOM 549 N N . TYR A 1 71 ? -19.788 3.937 7.096 1.00 69.31 71 TYR A N 1
ATOM 550 C CA . TYR A 1 71 ? -18.952 4.924 7.774 1.00 69.31 71 TYR A CA 1
ATOM 551 C C . TYR A 1 71 ? -19.429 6.361 7.538 1.00 69.31 71 TYR A C 1
ATOM 553 O O . TYR A 1 71 ? -19.520 7.121 8.499 1.00 69.31 71 TYR A O 1
ATOM 561 N N . ILE A 1 72 ? -19.769 6.732 6.299 1.00 73.38 72 ILE A N 1
ATOM 562 C CA . ILE A 1 72 ? -20.299 8.071 5.986 1.00 73.38 72 ILE A CA 1
ATOM 563 C C . ILE A 1 72 ? -21.643 8.297 6.687 1.00 73.38 72 ILE A C 1
ATOM 565 O O . ILE A 1 72 ? -21.828 9.317 7.341 1.00 73.38 72 ILE A O 1
ATOM 569 N N . GLN A 1 73 ? -22.560 7.333 6.607 1.00 73.38 73 GLN A N 1
ATOM 570 C CA . GLN A 1 73 ? -23.868 7.416 7.254 1.00 73.38 73 GLN A CA 1
ATOM 571 C C . GLN A 1 73 ? -23.723 7.542 8.769 1.00 73.38 73 GLN A C 1
ATOM 573 O O . GLN A 1 73 ? -24.393 8.370 9.373 1.00 73.38 73 GLN A O 1
ATOM 578 N N . ALA A 1 74 ? -22.813 6.795 9.398 1.00 69.50 74 ALA A N 1
ATOM 579 C CA . ALA A 1 74 ? -22.572 6.926 10.832 1.00 69.50 74 ALA A CA 1
ATOM 580 C C . ALA A 1 74 ? -22.097 8.332 11.241 1.00 69.50 74 ALA A C 1
ATOM 582 O O . ALA A 1 74 ? -22.435 8.777 12.337 1.00 69.50 74 ALA A O 1
ATOM 583 N N . LEU A 1 75 ? -21.376 9.056 10.372 1.00 66.25 75 LEU A N 1
ATOM 584 C CA . LEU A 1 75 ? -21.068 10.474 10.604 1.00 66.25 75 LEU A CA 1
ATOM 585 C C . LEU A 1 75 ? -22.329 11.344 10.562 1.00 66.25 75 LEU A C 1
ATOM 587 O O . LEU A 1 75 ? -22.529 12.179 11.438 1.00 66.25 75 LEU A O 1
ATOM 591 N N . GLU A 1 76 ? -23.185 11.142 9.560 1.00 72.25 76 GLU A N 1
ATOM 592 C CA . GLU A 1 76 ? -24.431 11.903 9.386 1.00 72.25 76 GLU A CA 1
ATOM 593 C C . GLU A 1 76 ? -25.438 11.630 10.523 1.00 72.25 76 GLU A C 1
ATOM 595 O O . GLU A 1 76 ? -26.166 12.525 10.961 1.00 72.25 76 GLU A O 1
ATOM 600 N N . PHE A 1 77 ? -25.454 10.404 11.055 1.00 65.31 77 PHE A N 1
ATOM 601 C CA . PHE A 1 77 ? -26.310 10.011 12.177 1.00 65.31 77 PHE A CA 1
ATOM 602 C C . PHE A 1 77 ? -25.810 10.519 13.535 1.00 65.31 77 PHE A C 1
ATOM 604 O O . PHE A 1 77 ? -26.634 10.899 14.368 1.00 65.31 77 PHE A O 1
ATOM 611 N N . GLN A 1 78 ? -24.491 10.608 13.758 1.00 59.81 78 GLN A N 1
ATOM 612 C CA . GLN A 1 78 ? -23.943 11.225 14.976 1.00 59.81 78 GLN A CA 1
ATOM 613 C C . GLN A 1 78 ? -24.366 12.694 15.137 1.00 59.81 78 GLN A C 1
ATOM 615 O O . GLN A 1 78 ? -24.497 13.168 16.264 1.00 59.81 78 GLN A O 1
ATOM 620 N N . GLU A 1 79 ? -24.633 13.401 14.036 1.00 58.44 79 GLU A N 1
ATOM 621 C CA . GLU A 1 79 ? -25.143 14.778 14.072 1.00 58.44 79 GLU A CA 1
ATOM 622 C C . GLU A 1 79 ? -26.649 14.862 14.374 1.00 58.44 79 GLU A C 1
ATOM 624 O O . GLU A 1 79 ? -27.127 15.930 14.759 1.00 58.44 79 GLU A O 1
ATOM 629 N N . SER A 1 80 ? -27.412 13.770 14.220 1.00 53.59 80 SER A N 1
ATOM 630 C CA . SER A 1 80 ? -28.880 13.826 14.215 1.00 53.59 80 SER A CA 1
ATOM 631 C C . SER A 1 80 ? -29.596 13.059 15.331 1.00 53.59 80 SER A C 1
ATOM 633 O O . SER A 1 80 ? -30.729 13.434 15.639 1.00 53.59 80 SER A O 1
ATOM 635 N N . VAL A 1 81 ? -29.015 12.031 15.974 1.00 48.31 81 VAL A N 1
ATOM 636 C CA . VAL A 1 81 ? -29.803 11.171 16.885 1.00 48.31 81 VAL A CA 1
ATOM 637 C C . VAL A 1 81 ? -29.001 10.579 18.064 1.00 48.31 81 VAL A C 1
ATOM 639 O O . VAL A 1 81 ? -28.172 9.694 17.898 1.00 48.31 81 VAL A O 1
ATOM 642 N N . ILE A 1 82 ? -29.360 11.000 19.287 1.00 51.16 82 ILE A N 1
ATOM 643 C CA . ILE A 1 82 ? -29.060 10.333 20.579 1.00 51.16 82 ILE A CA 1
ATOM 644 C C . ILE A 1 82 ? -30.086 9.209 20.898 1.00 51.16 82 ILE A C 1
ATOM 646 O O . ILE A 1 82 ? -29.927 8.490 21.873 1.00 51.16 82 ILE A O 1
ATOM 650 N N . ASN A 1 83 ? -31.126 9.003 20.077 1.00 45.91 83 ASN A N 1
ATOM 651 C CA . ASN A 1 83 ? -32.326 8.227 20.445 1.00 45.91 83 ASN A CA 1
ATOM 652 C C . ASN A 1 83 ? -32.840 7.192 19.409 1.00 45.91 83 ASN A C 1
ATOM 654 O O . ASN A 1 83 ? -34.051 7.006 19.305 1.00 45.91 83 ASN A O 1
ATOM 658 N N . SER A 1 84 ? -31.995 6.508 18.633 1.00 47.72 84 SER A N 1
ATOM 659 C CA . SER A 1 84 ? -32.460 5.388 17.787 1.00 47.72 84 SER A CA 1
ATOM 660 C C . SER A 1 84 ? -31.837 4.074 18.234 1.00 47.72 84 SER A C 1
ATOM 662 O O . SER A 1 84 ? -30.715 3.742 17.851 1.00 47.72 84 SER A O 1
ATOM 664 N N . ASP A 1 85 ? -32.601 3.332 19.031 1.00 49.72 85 ASP A N 1
ATOM 665 C CA . ASP A 1 85 ? -32.328 1.942 19.375 1.00 49.72 85 ASP A CA 1
ATOM 666 C C . ASP A 1 85 ? -32.356 1.080 18.102 1.00 49.72 85 ASP A C 1
ATOM 668 O O . ASP A 1 85 ? -33.383 0.973 17.431 1.00 49.72 85 ASP A O 1
ATOM 672 N N . GLY A 1 86 ? -31.223 0.458 17.766 1.00 55.06 86 GLY A N 1
ATOM 673 C CA . GLY A 1 86 ? -31.188 -0.691 16.852 1.00 55.06 86 GLY A CA 1
ATOM 674 C C . GLY A 1 86 ? -30.320 -0.586 15.596 1.00 55.06 86 GLY A C 1
ATOM 675 O O . GLY A 1 86 ? -30.241 -1.571 14.865 1.00 55.06 86 GLY A O 1
ATOM 676 N N . MET A 1 87 ? -29.635 0.531 15.323 1.00 54.78 87 MET A N 1
ATOM 677 C CA . MET A 1 87 ? -28.584 0.533 14.294 1.00 54.78 87 MET A CA 1
ATOM 678 C C . MET A 1 87 ? -27.251 0.111 14.914 1.00 54.78 87 MET A C 1
ATOM 680 O O . MET A 1 87 ? -26.722 0.806 15.780 1.00 54.78 87 MET A O 1
ATOM 684 N N . ASN A 1 88 ? -26.704 -1.021 14.458 1.00 60.12 88 ASN A N 1
ATOM 685 C CA . ASN A 1 88 ? -25.337 -1.428 14.782 1.00 60.12 88 ASN A CA 1
ATOM 686 C C . ASN A 1 88 ? -24.389 -0.325 14.302 1.00 60.12 88 ASN A C 1
ATOM 688 O O . ASN A 1 88 ? -24.208 -0.140 13.097 1.00 60.12 88 ASN A O 1
ATOM 692 N N . SER A 1 89 ? -23.823 0.441 15.234 1.00 60.97 89 SER A N 1
ATOM 693 C CA . SER A 1 89 ? -22.810 1.432 14.897 1.00 60.97 89 SER A CA 1
ATOM 694 C C . SER A 1 89 ? -21.610 0.718 14.265 1.00 60.97 89 SER A C 1
ATOM 696 O O . SER A 1 89 ? -21.219 -0.353 14.741 1.00 60.97 89 SER A O 1
ATOM 698 N N . PRO A 1 90 ? -21.027 1.260 13.180 1.00 71.00 90 PRO A N 1
ATOM 699 C CA . PRO A 1 90 ? -19.859 0.642 12.572 1.00 71.00 90 PRO A CA 1
ATOM 700 C C . PRO A 1 90 ? -18.720 0.584 13.588 1.00 71.00 90 PRO A C 1
ATOM 702 O O . PRO A 1 90 ? -18.566 1.473 14.433 1.00 71.00 90 PRO A O 1
ATOM 705 N N . HIS A 1 91 ? -17.907 -0.463 13.503 1.00 78.62 91 HIS A N 1
ATOM 706 C CA . HIS A 1 91 ? -16.770 -0.607 14.392 1.00 78.62 91 HIS A CA 1
ATOM 707 C C . HIS A 1 91 ? -15.735 0.480 14.143 1.00 78.62 91 HIS A C 1
ATOM 709 O O . HIS A 1 91 ? -15.515 0.935 13.015 1.00 78.62 91 HIS A O 1
ATOM 715 N N . GLN A 1 92 ? -15.044 0.855 15.217 1.00 89.81 92 GLN A N 1
ATOM 716 C CA . GLN A 1 92 ? -13.834 1.638 15.078 1.00 89.81 92 GLN A CA 1
ATOM 717 C C . GLN A 1 92 ? -12.796 0.815 14.308 1.00 89.81 92 GLN A C 1
ATOM 719 O O . GLN A 1 92 ? -12.325 -0.210 14.793 1.00 89.81 92 GLN A O 1
ATOM 724 N N . VAL A 1 93 ? -12.405 1.290 13.130 1.00 91.81 93 VAL A N 1
ATOM 725 C CA . VAL A 1 93 ? -11.391 0.670 12.277 1.00 91.81 93 VAL A CA 1
ATOM 726 C C . VAL A 1 93 ? -10.143 1.536 12.244 1.00 91.81 93 VAL A C 1
ATOM 728 O O . VAL A 1 93 ? -10.196 2.763 12.175 1.00 91.81 93 VAL A O 1
ATOM 731 N N . SER A 1 94 ? -8.988 0.875 12.303 1.00 95.38 94 SER A N 1
ATOM 732 C CA . SER A 1 94 ? -7.687 1.531 12.350 1.00 95.38 94 SER A CA 1
ATOM 733 C C . SER A 1 94 ? -6.739 0.878 11.351 1.00 95.38 94 SER A C 1
ATOM 735 O O . SER A 1 94 ? -6.462 -0.320 11.425 1.00 95.38 94 SER A O 1
ATOM 737 N N . ILE A 1 95 ? -6.284 1.661 10.374 1.00 96.94 95 ILE A N 1
ATOM 738 C CA . ILE A 1 95 ? -5.487 1.179 9.244 1.00 96.94 95 ILE A CA 1
ATOM 739 C C . ILE A 1 95 ? -4.205 1.994 9.170 1.00 96.94 95 ILE A C 1
ATOM 741 O O . ILE A 1 95 ? -4.243 3.223 9.099 1.00 96.94 95 ILE A O 1
ATOM 745 N N . LEU A 1 96 ? -3.069 1.301 9.163 1.00 97.06 96 LEU A N 1
ATOM 746 C CA . LEU A 1 96 ? -1.765 1.903 8.919 1.00 97.06 96 LEU A CA 1
ATOM 747 C C . LEU A 1 96 ? -1.258 1.499 7.532 1.00 97.06 96 LEU A C 1
ATOM 749 O O . LEU A 1 96 ? -0.984 0.330 7.279 1.00 97.06 96 LEU A O 1
ATOM 753 N N . PHE A 1 97 ? -1.086 2.479 6.658 1.00 96.50 97 PHE A N 1
ATOM 754 C CA . PHE A 1 97 ? -0.468 2.329 5.350 1.00 96.50 97 PHE A CA 1
ATOM 755 C C . PHE A 1 97 ? 1.045 2.549 5.461 1.00 96.50 97 PHE A C 1
ATOM 757 O O . PHE A 1 97 ? 1.496 3.591 5.942 1.00 96.50 97 PHE A O 1
ATOM 764 N N . LEU A 1 98 ? 1.831 1.572 5.018 1.00 93.81 98 LEU A N 1
ATOM 765 C CA . LEU A 1 98 ? 3.285 1.623 4.884 1.00 93.81 98 LEU A CA 1
ATOM 766 C C . LEU A 1 98 ? 3.625 1.486 3.397 1.00 93.81 98 LEU A C 1
ATOM 768 O O . LEU A 1 98 ? 3.896 0.387 2.912 1.00 93.81 98 LEU A O 1
ATOM 772 N N . GLY A 1 99 ? 3.592 2.595 2.670 1.00 91.19 99 GLY A N 1
ATOM 773 C CA . GLY A 1 99 ? 3.691 2.549 1.215 1.00 91.19 99 GLY A CA 1
ATOM 774 C C . GLY A 1 99 ? 4.085 3.880 0.604 1.00 91.19 99 GLY A C 1
ATOM 775 O O . GLY A 1 99 ? 4.905 4.602 1.171 1.00 91.19 99 GLY A O 1
ATOM 776 N N . ASP A 1 100 ? 3.553 4.211 -0.561 1.00 87.00 100 ASP A N 1
ATOM 777 C CA . ASP A 1 100 ? 4.035 5.335 -1.361 1.00 87.00 100 ASP A CA 1
ATOM 778 C C . ASP A 1 100 ? 2.961 6.391 -1.631 1.00 87.00 100 ASP A C 1
ATOM 780 O O . ASP A 1 100 ? 2.027 6.561 -0.848 1.00 87.00 100 ASP A O 1
ATOM 784 N N . SER A 1 101 ? 3.157 7.222 -2.655 1.00 87.44 101 SER A N 1
ATOM 785 C CA . SER A 1 101 ? 2.220 8.299 -2.943 1.00 87.44 101 SER A CA 1
ATOM 786 C C . SER A 1 101 ? 0.834 7.784 -3.326 1.00 87.44 101 SER A C 1
ATOM 788 O O . SER A 1 101 ? -0.116 8.498 -3.044 1.00 87.44 101 SER A O 1
ATOM 790 N N . VAL A 1 102 ? 0.674 6.572 -3.864 1.00 89.38 102 VAL A N 1
ATOM 791 C CA . VAL A 1 102 ? -0.651 5.978 -4.119 1.00 89.38 102 VAL A CA 1
ATOM 792 C C . VAL A 1 102 ? -1.443 5.816 -2.817 1.00 89.38 102 VAL A C 1
ATOM 794 O O . VAL A 1 102 ? -2.615 6.185 -2.750 1.00 89.38 102 VAL A O 1
ATOM 797 N N . ASP A 1 103 ? -0.796 5.365 -1.745 1.00 92.31 103 ASP A N 1
ATOM 798 C CA . ASP A 1 103 ? -1.430 5.221 -0.431 1.00 92.31 103 ASP A CA 1
ATOM 799 C C . ASP A 1 103 ? -1.751 6.565 0.214 1.00 92.31 103 ASP A C 1
ATOM 801 O O . ASP A 1 103 ? -2.811 6.731 0.818 1.00 92.31 103 ASP A O 1
ATOM 805 N N . ARG A 1 104 ? -0.874 7.564 0.048 1.00 90.44 104 ARG A N 1
ATOM 806 C CA . ARG A 1 104 ? -1.177 8.938 0.476 1.00 90.44 104 ARG A CA 1
ATOM 807 C C . ARG A 1 104 ? -2.437 9.450 -0.215 1.00 90.44 104 ARG A C 1
ATOM 809 O O . ARG A 1 104 ? -3.315 10.001 0.441 1.00 90.44 104 ARG A O 1
ATOM 816 N N . GLU A 1 105 ? -2.510 9.273 -1.530 1.00 90.12 105 GLU A N 1
ATOM 817 C CA . GLU A 1 105 ? -3.655 9.682 -2.346 1.00 90.12 105 GLU A CA 1
ATOM 818 C C . GLU A 1 105 ? -4.890 8.821 -2.060 1.00 90.12 105 GLU A C 1
ATOM 820 O O . GLU A 1 105 ? -5.994 9.251 -2.354 1.00 90.12 105 GLU A O 1
ATOM 825 N N . THR A 1 106 ? -4.742 7.649 -1.438 1.00 90.50 106 THR A N 1
ATOM 826 C CA . THR A 1 106 ? -5.871 6.914 -0.857 1.00 90.50 106 THR A CA 1
ATOM 827 C C . THR A 1 106 ? -6.314 7.593 0.443 1.00 90.50 106 THR A C 1
ATOM 829 O O . THR A 1 106 ? -7.464 7.986 0.587 1.00 90.50 106 THR A O 1
ATOM 832 N N . VAL A 1 107 ? -5.407 7.814 1.397 1.00 91.56 107 VAL A N 1
ATOM 833 C CA . VAL A 1 107 ? -5.759 8.318 2.736 1.00 91.56 107 VAL A CA 1
ATOM 834 C C . VAL A 1 107 ? -6.283 9.760 2.727 1.00 91.56 107 VAL A C 1
ATOM 836 O O . VAL A 1 107 ? -7.235 10.059 3.448 1.00 91.56 107 VAL A O 1
ATOM 839 N N . GLU A 1 108 ? -5.686 10.672 1.955 1.00 89.50 108 GLU A N 1
ATOM 840 C CA . GLU A 1 108 ? -6.028 12.104 2.009 1.00 89.50 108 GLU A CA 1
ATOM 841 C C . GLU A 1 108 ? -7.468 12.414 1.533 1.00 89.50 108 GLU A C 1
ATOM 843 O O . GLU A 1 108 ? -8.198 13.075 2.284 1.00 89.50 108 GLU A O 1
ATOM 848 N N . PRO A 1 109 ? -7.938 11.932 0.363 1.00 86.19 109 PRO A N 1
ATOM 849 C CA . PRO A 1 109 ? -9.321 12.120 -0.076 1.00 86.19 109 PRO A CA 1
ATOM 850 C C . PRO A 1 109 ? -10.332 11.447 0.848 1.00 86.19 109 PRO A C 1
ATOM 852 O O . PRO A 1 109 ? -11.337 12.067 1.196 1.00 86.19 109 PRO A O 1
ATOM 855 N N . PHE A 1 110 ? -10.043 10.235 1.335 1.00 86.81 110 PHE A N 1
ATOM 856 C CA . PHE A 1 110 ? -10.905 9.573 2.317 1.00 86.81 110 PHE A CA 1
ATOM 857 C C . PHE A 1 110 ? -11.019 10.360 3.611 1.00 86.81 110 PHE A C 1
ATOM 859 O O . PHE A 1 110 ? -12.110 10.507 4.160 1.00 86.81 110 PHE A O 1
ATOM 866 N N . CYS A 1 111 ? -9.909 10.924 4.081 1.00 89.44 111 CYS A N 1
ATOM 867 C CA . CYS A 1 111 ? -9.936 11.766 5.260 1.00 89.44 111 CYS A CA 1
ATOM 868 C C . CYS A 1 111 ? -10.855 12.971 5.071 1.00 89.44 111 CYS A C 1
ATOM 870 O O . CYS A 1 111 ? -11.680 13.267 5.931 1.00 89.44 111 CYS A O 1
ATOM 872 N N . LYS A 1 112 ? -10.747 13.633 3.914 1.00 87.44 112 LYS A N 1
ATOM 873 C CA . LYS A 1 112 ? -11.604 14.762 3.553 1.00 87.44 112 LYS A CA 1
ATOM 874 C C . LYS A 1 112 ? -13.077 14.353 3.462 1.00 87.44 112 LYS A C 1
ATOM 876 O O . LYS A 1 112 ? -13.929 15.078 3.968 1.00 87.44 112 LYS A O 1
ATOM 881 N N . MET A 1 113 ? -13.372 13.208 2.846 1.00 84.69 113 MET A N 1
ATOM 882 C CA . MET A 1 113 ? -14.726 12.654 2.738 1.00 84.69 113 MET A CA 1
ATOM 883 C C . MET A 1 113 ? -15.352 12.428 4.118 1.00 84.69 113 MET A C 1
ATOM 885 O O . MET A 1 113 ? -16.513 12.759 4.332 1.00 84.69 113 MET A O 1
ATOM 889 N N . MET A 1 114 ? -14.553 11.966 5.080 1.00 83.56 114 MET A N 1
ATOM 890 C CA . MET A 1 114 ? -14.969 11.733 6.464 1.00 83.56 114 MET A CA 1
ATOM 891 C C . MET A 1 114 ? -14.955 12.999 7.342 1.00 83.56 114 MET A C 1
ATOM 893 O O . MET A 1 114 ? -14.917 12.895 8.568 1.00 83.56 114 MET A O 1
ATOM 897 N N . ARG A 1 115 ? -14.923 14.196 6.730 1.00 86.94 115 ARG A N 1
ATOM 898 C CA . ARG A 1 115 ? -14.780 15.504 7.407 1.00 86.94 115 ARG A CA 1
ATOM 899 C C . ARG A 1 115 ? -13.588 15.561 8.378 1.00 86.94 115 ARG A C 1
ATOM 901 O O . ARG A 1 115 ? -13.573 16.340 9.325 1.00 86.94 115 ARG A O 1
ATOM 908 N N . GLY A 1 116 ? -12.579 14.727 8.148 1.00 87.12 116 GLY A N 1
ATOM 909 C CA . GLY A 1 116 ? -11.379 14.657 8.961 1.00 87.12 116 GLY A CA 1
ATOM 910 C C . GLY A 1 116 ? -10.341 15.706 8.578 1.00 87.12 116 GLY A C 1
ATOM 911 O O . GLY A 1 116 ? -10.464 16.442 7.596 1.00 87.12 116 GLY A O 1
ATOM 912 N N . PHE A 1 117 ? -9.262 15.750 9.353 1.00 88.06 117 PHE A N 1
ATOM 913 C CA . PHE A 1 117 ? -8.087 16.562 9.052 1.00 88.06 117 PHE A CA 1
ATOM 914 C C . PHE A 1 117 ? -6.807 15.732 9.115 1.00 88.06 117 PHE A C 1
ATOM 916 O O . PHE A 1 117 ? -6.661 14.830 9.940 1.00 88.06 117 PHE A O 1
ATOM 923 N N . ILE A 1 118 ? -5.849 16.085 8.258 1.00 87.25 118 ILE A N 1
ATOM 924 C CA . ILE A 1 118 ? -4.543 15.432 8.203 1.00 87.25 118 ILE A CA 1
ATOM 925 C C . ILE A 1 118 ? -3.579 16.097 9.192 1.00 87.25 118 ILE A C 1
ATOM 927 O O . ILE A 1 118 ? -3.384 17.314 9.176 1.00 87.25 118 ILE A O 1
ATOM 931 N N . LEU A 1 119 ? -2.955 15.288 10.045 1.00 84.69 119 LEU A N 1
ATOM 932 C CA . LEU A 1 119 ? -1.838 15.675 10.899 1.00 84.69 119 LEU A CA 1
ATOM 933 C C . LEU A 1 119 ? -0.494 15.326 10.240 1.00 84.69 119 LEU A C 1
ATOM 935 O O . LEU A 1 119 ? -0.392 14.254 9.645 1.00 84.69 119 LEU A O 1
ATOM 939 N N . PRO A 1 120 ? 0.548 16.166 10.401 1.00 79.56 120 PRO A N 1
ATOM 940 C CA . PRO A 1 120 ? 0.512 17.489 11.038 1.00 79.56 120 PRO A CA 1
ATOM 941 C C . PRO A 1 120 ? -0.200 18.545 10.162 1.00 79.56 120 PRO A C 1
ATOM 943 O O . PRO A 1 120 ? -0.037 18.552 8.943 1.00 79.56 120 PRO A O 1
ATOM 946 N N . LYS A 1 121 ? -0.971 19.461 10.785 1.00 63.66 121 LYS A N 1
ATOM 947 C CA . LYS A 1 121 ? -1.740 20.519 10.079 1.00 63.66 121 LYS A CA 1
ATOM 948 C C . LYS A 1 121 ? -0.843 21.564 9.401 1.00 63.66 121 LYS A C 1
ATOM 950 O O . LYS A 1 121 ? -1.180 22.068 8.334 1.00 63.66 121 LYS A O 1
ATOM 955 N N . ASN A 1 122 ? 0.308 21.868 10.001 1.00 59.69 122 ASN A N 1
ATOM 956 C CA . ASN A 1 122 ? 1.296 22.781 9.435 1.00 59.69 122 ASN A CA 1
ATOM 957 C C . ASN A 1 122 ? 2.368 21.964 8.725 1.00 59.69 122 ASN A C 1
ATOM 959 O O . ASN A 1 122 ? 3.262 21.423 9.362 1.00 59.69 122 ASN A O 1
ATOM 963 N N . LYS A 1 123 ? 2.256 21.859 7.399 1.00 55.06 123 LYS A N 1
ATOM 964 C CA . LYS A 1 123 ? 3.331 21.328 6.564 1.00 55.06 123 LYS A CA 1
ATOM 965 C C . LYS A 1 123 ? 4.130 22.510 6.004 1.00 55.06 123 LYS A C 1
ATOM 967 O O . LYS A 1 123 ? 3.779 23.038 4.944 1.00 55.06 123 LYS A O 1
ATOM 972 N N . THR A 1 124 ? 5.213 22.937 6.661 1.00 57.25 124 THR A N 1
ATOM 973 C CA . THR A 1 124 ? 6.268 23.692 5.952 1.00 57.25 124 THR A CA 1
ATOM 974 C C . THR A 1 124 ? 6.754 22.874 4.746 1.00 57.25 124 THR A C 1
ATOM 976 O O . THR A 1 124 ? 6.546 21.668 4.680 1.00 57.25 124 THR A O 1
ATOM 979 N N . LYS A 1 125 ? 7.406 23.475 3.741 1.00 49.47 125 LYS A N 1
ATOM 980 C CA . LYS A 1 125 ? 7.865 22.729 2.543 1.00 49.47 125 LYS A CA 1
ATOM 981 C C . LYS A 1 125 ? 8.800 21.546 2.889 1.00 49.47 125 LYS A C 1
ATOM 983 O O . LYS A 1 125 ? 8.847 20.580 2.136 1.00 49.47 125 LYS A O 1
ATOM 988 N N . ILE A 1 126 ? 9.478 21.618 4.040 1.00 47.25 126 ILE A N 1
ATOM 989 C CA . ILE A 1 126 ? 10.316 20.564 4.631 1.00 47.25 126 ILE A CA 1
ATOM 990 C C . ILE A 1 126 ? 9.446 19.516 5.354 1.00 47.25 126 ILE A C 1
ATOM 992 O O . ILE A 1 126 ? 9.655 18.323 5.184 1.00 47.25 126 ILE A O 1
ATOM 996 N N . GLU A 1 127 ? 8.391 19.924 6.063 1.00 45.94 127 GLU A N 1
ATOM 997 C CA . GLU A 1 127 ? 7.395 19.019 6.669 1.00 45.94 127 GLU A CA 1
ATOM 998 C C . GLU A 1 127 ? 6.357 18.472 5.673 1.00 45.94 127 GLU A C 1
ATOM 1000 O O . GLU A 1 127 ? 5.645 17.534 5.995 1.00 45.94 127 GLU A O 1
ATOM 1005 N N . ARG A 1 128 ? 6.258 18.977 4.436 1.00 47.94 128 ARG A N 1
ATOM 1006 C CA . ARG A 1 128 ? 5.524 18.285 3.354 1.00 47.94 128 ARG A CA 1
ATOM 1007 C C . ARG A 1 128 ? 6.203 16.976 2.962 1.00 47.94 128 ARG A C 1
ATOM 1009 O O . ARG A 1 128 ? 5.558 16.117 2.375 1.00 47.94 128 ARG A O 1
ATOM 1016 N N . GLN A 1 129 ? 7.479 16.830 3.316 1.00 50.53 129 GLN A N 1
ATOM 1017 C CA . GLN A 1 129 ? 8.191 15.558 3.318 1.00 50.53 129 GLN A CA 1
ATOM 1018 C C . GLN A 1 129 ? 8.018 14.810 4.649 1.00 50.53 129 GLN A C 1
ATOM 1020 O O . GLN A 1 129 ? 8.772 13.867 4.898 1.00 50.53 129 GLN A O 1
ATOM 1025 N N . SER A 1 130 ? 7.079 15.215 5.527 1.00 52.94 130 SER A N 1
ATOM 1026 C CA . SER A 1 130 ? 6.777 14.449 6.732 1.00 52.94 130 SER A CA 1
ATOM 1027 C C . SER A 1 130 ? 6.451 13.041 6.285 1.00 52.94 130 SER A C 1
ATOM 1029 O O . SER A 1 130 ? 5.521 12.793 5.520 1.00 52.94 130 SER A O 1
ATOM 1031 N N . ILE A 1 131 ? 7.287 12.118 6.744 1.00 67.69 131 ILE A N 1
ATOM 1032 C CA . ILE A 1 131 ? 7.184 10.721 6.351 1.00 67.69 131 ILE A CA 1
ATOM 1033 C C . ILE A 1 131 ? 5.838 10.162 6.839 1.00 67.69 131 ILE A C 1
ATOM 1035 O O . ILE A 1 131 ? 5.318 9.248 6.225 1.00 67.69 131 ILE A O 1
ATOM 1039 N N . PHE A 1 132 ? 5.239 10.783 7.862 1.00 77.25 132 PHE A N 1
ATOM 1040 C CA . PHE A 1 132 ? 3.967 10.415 8.470 1.00 77.25 132 PHE A CA 1
ATOM 1041 C C . PHE A 1 132 ? 2.847 11.399 8.117 1.00 77.25 132 PHE A C 1
ATOM 1043 O O . PHE A 1 132 ? 3.060 12.616 8.100 1.00 77.25 132 PHE A O 1
ATOM 1050 N N . SER A 1 133 ? 1.646 10.874 7.892 1.00 86.25 133 SER A N 1
ATOM 1051 C CA . SER A 1 133 ? 0.385 11.615 7.879 1.00 86.25 133 SER A CA 1
ATOM 1052 C C . SER A 1 133 ? -0.692 10.808 8.603 1.00 86.25 133 SER A C 1
ATOM 1054 O O . SER A 1 133 ? -0.760 9.595 8.436 1.00 86.25 133 SER A O 1
ATOM 1056 N N . TYR A 1 134 ? -1.533 11.461 9.402 1.00 89.75 134 TYR A N 1
ATOM 1057 C CA . TYR A 1 134 ? -2.622 10.793 10.129 1.00 89.75 134 TYR A CA 1
ATOM 1058 C C . TYR A 1 134 ? -3.943 11.491 9.847 1.00 89.75 134 TYR A C 1
ATOM 1060 O O . TYR A 1 134 ? -4.018 12.708 9.985 1.00 89.75 134 TYR A O 1
ATOM 1068 N N . CYS A 1 135 ? -4.974 10.740 9.478 1.00 92.00 135 CYS A N 1
ATOM 1069 C CA . CYS A 1 135 ? -6.331 11.247 9.400 1.00 92.00 135 CYS A CA 1
ATOM 1070 C C . CYS A 1 135 ? -7.018 11.141 10.758 1.00 92.00 135 CYS A C 1
ATOM 1072 O O . CYS A 1 135 ? -7.233 10.040 11.265 1.00 92.00 135 CYS A O 1
ATOM 1074 N N . MET A 1 136 ? -7.404 12.288 11.306 1.00 83.56 136 MET A N 1
ATOM 1075 C CA . MET A 1 136 ? -8.253 12.370 12.488 1.00 83.56 136 MET A CA 1
ATOM 1076 C C . MET A 1 136 ? -9.669 12.732 12.047 1.00 83.56 136 MET A C 1
ATOM 1078 O O . MET A 1 136 ? -9.866 13.788 11.445 1.00 83.56 136 MET A O 1
ATOM 1082 N N . THR A 1 137 ? -10.637 11.870 12.345 1.00 83.38 137 THR A N 1
ATOM 1083 C CA . THR A 1 137 ? -12.073 12.112 12.130 1.00 83.38 137 THR A CA 1
ATOM 1084 C C . THR A 1 137 ? -12.735 12.473 13.460 1.00 83.38 137 THR A C 1
ATOM 1086 O O . THR A 1 137 ? -12.291 12.008 14.510 1.00 83.38 137 THR A O 1
ATOM 1089 N N . GLU A 1 138 ? -13.777 13.308 13.442 1.00 75.81 138 GLU A N 1
ATOM 1090 C CA . GLU A 1 138 ? -14.481 13.720 14.671 1.00 75.81 138 GLU A CA 1
ATOM 1091 C C . GLU A 1 138 ? -15.178 12.543 15.361 1.00 75.81 138 GLU A C 1
ATOM 1093 O O . GLU A 1 138 ? -15.147 12.438 16.585 1.00 75.81 138 GLU A O 1
ATOM 1098 N N . SER A 1 139 ? -15.718 11.607 14.576 1.00 77.19 139 SER A N 1
ATOM 1099 C CA . SER A 1 139 ? -16.365 10.400 15.097 1.00 77.19 139 SER A CA 1
ATOM 1100 C C . SER A 1 139 ? -15.395 9.399 15.713 1.00 77.19 139 SER A C 1
ATOM 1102 O O . SER A 1 139 ? -15.810 8.514 16.459 1.00 77.19 139 SER A O 1
ATOM 1104 N N . GLY A 1 140 ? -14.111 9.476 15.351 1.00 78.69 140 GLY A N 1
ATOM 1105 C CA . GLY A 1 140 ? -13.095 8.501 15.731 1.00 78.69 140 GLY A CA 1
ATOM 1106 C C . GLY A 1 140 ? -13.331 7.088 15.184 1.00 78.69 140 GLY A C 1
ATOM 1107 O O . GLY A 1 140 ? -12.548 6.198 15.512 1.00 78.69 140 GLY A O 1
ATOM 1108 N N . LEU A 1 141 ? -14.361 6.864 14.359 1.00 85.50 141 LEU A N 1
ATOM 1109 C CA . LEU A 1 141 ? -14.716 5.546 13.819 1.00 85.50 141 LEU A CA 1
ATOM 1110 C C . LEU A 1 141 ? -13.686 5.035 12.815 1.00 85.50 141 LEU A C 1
ATOM 1112 O O . LEU A 1 141 ? -13.515 3.832 12.660 1.00 85.50 141 LEU A O 1
ATOM 1116 N N . LEU A 1 142 ? -12.982 5.944 12.146 1.00 88.81 142 LEU A N 1
ATOM 1117 C CA . LEU A 1 142 ? -11.949 5.594 11.188 1.00 88.81 142 LEU A CA 1
ATOM 1118 C C . LEU A 1 142 ? -10.651 6.322 11.531 1.00 88.81 142 LEU A C 1
ATOM 1120 O O . LEU A 1 142 ? -10.594 7.555 11.545 1.00 88.81 142 LEU A O 1
ATOM 1124 N N . GLN A 1 143 ? -9.616 5.535 11.809 1.00 93.31 143 GLN A N 1
ATOM 1125 C CA . GLN A 1 143 ? -8.284 5.978 12.202 1.00 93.31 143 GLN A CA 1
ATOM 1126 C C . GLN A 1 143 ? -7.281 5.580 11.119 1.00 93.31 143 GLN A C 1
ATOM 1128 O O . GLN A 1 143 ? -6.860 4.424 11.041 1.00 93.31 143 GLN A O 1
ATOM 1133 N N . LEU A 1 144 ? -6.901 6.525 10.259 1.00 95.19 144 LEU A N 1
ATOM 1134 C CA . LEU A 1 144 ? -5.996 6.240 9.143 1.00 95.19 144 LEU A CA 1
ATOM 1135 C C . LEU A 1 144 ? -4.629 6.842 9.399 1.00 95.19 144 LEU A C 1
ATOM 1137 O O . LEU A 1 144 ? -4.493 8.029 9.677 1.00 95.19 144 LEU A O 1
ATOM 1141 N N . GLY A 1 145 ? -3.602 6.023 9.271 1.00 94.12 145 GLY A N 1
ATOM 1142 C CA . GLY A 1 145 ? -2.216 6.440 9.329 1.00 94.12 145 GLY A CA 1
ATOM 1143 C C . GLY A 1 145 ? -1.550 6.095 8.024 1.00 94.12 145 GLY A C 1
ATOM 1144 O O . GLY A 1 145 ? -1.803 5.043 7.453 1.00 94.12 145 GLY A O 1
ATOM 1145 N N . TYR A 1 146 ? -0.678 6.968 7.569 1.00 92.38 146 TYR A N 1
ATOM 1146 C CA . TYR A 1 146 ? 0.108 6.762 6.378 1.00 92.38 146 TYR A CA 1
ATOM 1147 C C . TYR A 1 146 ? 1.562 7.101 6.671 1.00 92.38 146 TYR A C 1
ATOM 1149 O O . TYR A 1 146 ? 1.868 8.151 7.240 1.00 92.38 146 TYR A O 1
ATOM 1157 N N . MET A 1 147 ? 2.450 6.202 6.272 1.00 89.25 147 MET A N 1
ATOM 1158 C CA . MET A 1 147 ? 3.887 6.368 6.328 1.00 89.25 147 MET A CA 1
ATOM 1159 C C . MET A 1 147 ? 4.492 6.102 4.951 1.00 89.25 147 MET A C 1
ATOM 1161 O O . MET A 1 147 ? 4.315 5.015 4.403 1.00 89.25 147 MET A O 1
ATOM 1165 N N . TYR A 1 148 ? 5.293 7.047 4.456 1.00 82.56 148 TYR A N 1
ATOM 1166 C CA . TYR A 1 148 ? 6.141 6.849 3.283 1.00 82.56 148 TYR A CA 1
ATOM 1167 C C . TYR A 1 148 ? 7.188 5.759 3.560 1.00 82.56 148 TYR A C 1
ATOM 1169 O O . TYR A 1 148 ? 8.247 5.997 4.161 1.00 82.56 148 TYR A O 1
ATOM 1177 N N . LEU A 1 149 ? 6.915 4.552 3.077 1.00 77.31 149 LEU A N 1
ATOM 1178 C CA . LEU A 1 149 ? 7.900 3.503 2.907 1.00 77.31 149 LEU A CA 1
ATOM 1179 C C . LEU A 1 149 ? 8.573 3.728 1.550 1.00 77.31 149 LEU A C 1
ATOM 1181 O O . LEU A 1 149 ? 8.015 3.462 0.493 1.00 77.31 149 LEU A O 1
ATOM 1185 N N . PHE A 1 150 ? 9.795 4.259 1.579 1.00 71.25 150 PHE A N 1
ATOM 1186 C CA . PHE A 1 150 ? 10.583 4.589 0.383 1.00 71.25 150 PHE A CA 1
ATOM 1187 C C . PHE A 1 150 ? 11.183 3.357 -0.314 1.00 71.25 150 PHE A C 1
ATOM 1189 O O . PHE A 1 150 ? 12.369 3.361 -0.668 1.00 71.25 150 PHE A O 1
ATOM 1196 N N . GLY A 1 151 ? 10.360 2.324 -0.478 1.00 77.44 151 GLY A N 1
ATOM 1197 C CA . GLY A 1 151 ? 10.708 1.103 -1.168 1.00 77.44 151 GLY A CA 1
ATOM 1198 C C . GLY A 1 151 ? 11.591 0.142 -0.368 1.00 77.44 151 GLY A C 1
ATOM 1199 O O . GLY A 1 151 ? 12.139 0.475 0.693 1.00 77.44 151 GLY A O 1
ATOM 1200 N N . VAL A 1 152 ? 11.751 -1.064 -0.908 1.00 85.50 152 VAL A N 1
ATOM 1201 C CA . VAL A 1 152 ? 12.626 -2.131 -0.392 1.00 85.50 152 VAL A CA 1
ATOM 1202 C C . VAL A 1 152 ? 13.710 -2.523 -1.401 1.00 85.50 152 VAL A C 1
ATOM 1204 O O . VAL A 1 152 ? 14.329 -3.581 -1.285 1.00 85.50 152 VAL A O 1
ATOM 1207 N N . HIS A 1 153 ? 13.983 -1.663 -2.384 1.00 84.50 153 HIS A N 1
ATOM 1208 C CA . HIS A 1 153 ? 14.962 -1.889 -3.443 1.00 84.50 153 HIS A CA 1
ATOM 1209 C C . HIS A 1 153 ? 16.305 -2.423 -2.908 1.00 84.50 153 HIS A C 1
ATOM 1211 O O . HIS A 1 153 ? 16.790 -1.940 -1.878 1.00 84.50 153 HIS A O 1
ATOM 1217 N N . PRO A 1 154 ? 16.953 -3.370 -3.618 1.00 81.38 154 PRO A N 1
ATOM 1218 C CA . PRO A 1 154 ? 18.186 -4.033 -3.177 1.00 81.38 154 PRO A CA 1
ATOM 1219 C C . PRO A 1 154 ? 19.304 -3.099 -2.700 1.00 81.38 154 PRO A C 1
ATOM 1221 O O . PRO A 1 154 ? 20.070 -3.438 -1.807 1.00 81.38 154 PRO A O 1
ATOM 1224 N N . THR A 1 155 ? 19.375 -1.892 -3.261 1.00 73.00 155 THR A N 1
ATOM 1225 C CA . THR A 1 155 ? 20.359 -0.861 -2.898 1.00 73.00 155 THR A CA 1
ATOM 1226 C C . THR A 1 155 ? 19.843 0.186 -1.887 1.00 73.00 155 THR A C 1
ATOM 1228 O O . THR A 1 155 ? 20.325 1.317 -1.881 1.00 73.00 155 THR A O 1
ATOM 1231 N N . GLY A 1 156 ? 18.866 -0.154 -1.033 1.00 63.34 156 GLY A N 1
ATOM 1232 C CA . GLY A 1 156 ? 18.407 0.627 0.142 1.00 63.34 156 GLY A CA 1
ATOM 1233 C C . GLY A 1 156 ? 17.445 1.790 -0.155 1.00 63.34 156 GLY A C 1
ATOM 1234 O O . GLY A 1 156 ? 17.295 2.164 -1.303 1.00 63.34 156 GLY A O 1
ATOM 1235 N N . PRO A 1 157 ? 16.757 2.398 0.825 1.00 55.72 157 PRO A N 1
ATOM 1236 C CA . PRO A 1 157 ? 15.668 3.350 0.559 1.00 55.72 157 PRO A CA 1
ATOM 1237 C C . PRO A 1 157 ? 16.130 4.704 -0.018 1.00 55.72 157 PRO A C 1
ATOM 1239 O O . PRO A 1 157 ? 17.260 5.152 0.200 1.00 55.72 157 PRO A O 1
ATOM 1242 N N . TYR A 1 158 ? 15.195 5.404 -0.676 1.00 50.78 158 TYR A N 1
ATOM 1243 C CA . TYR A 1 158 ? 15.362 6.640 -1.471 1.00 50.78 158 TYR A CA 1
ATOM 1244 C C . TYR A 1 158 ? 15.965 7.891 -0.768 1.00 50.78 158 TYR A C 1
ATOM 1246 O O . TYR A 1 158 ? 16.035 8.956 -1.364 1.00 50.78 158 TYR A O 1
ATOM 1254 N N . MET A 1 159 ? 16.491 7.818 0.459 1.00 45.00 159 MET A N 1
ATOM 1255 C CA . MET A 1 159 ? 17.203 8.956 1.080 1.00 45.00 159 MET A CA 1
ATOM 1256 C C . MET A 1 159 ? 18.395 8.553 1.970 1.00 45.00 159 MET A C 1
ATOM 1258 O O . MET A 1 159 ? 18.674 9.234 2.954 1.00 45.00 159 MET A O 1
ATOM 1262 N N . GLY A 1 160 ? 19.107 7.451 1.687 1.00 40.62 160 GLY A N 1
ATOM 1263 C CA . GLY A 1 160 ? 20.235 7.093 2.568 1.00 40.62 160 GLY A CA 1
ATOM 1264 C C . GLY A 1 160 ? 21.241 6.028 2.140 1.00 40.62 160 GLY A C 1
ATOM 1265 O O . GLY A 1 160 ? 22.059 5.654 2.974 1.00 40.62 160 GLY A O 1
ATOM 1266 N N . GLY A 1 161 ? 21.226 5.539 0.898 1.00 40.62 161 GLY A N 1
ATOM 1267 C CA . GLY A 1 161 ? 22.175 4.502 0.481 1.00 40.62 161 GLY A CA 1
ATOM 1268 C C . GLY A 1 161 ? 21.936 3.138 1.149 1.00 40.62 161 GLY A C 1
ATOM 1269 O O . GLY A 1 161 ? 21.155 2.980 2.088 1.00 40.62 161 GLY A O 1
ATOM 1270 N N . SER A 1 162 ? 22.597 2.129 0.596 1.00 37.38 162 SER A N 1
ATOM 1271 C CA . SER A 1 162 ? 22.253 0.700 0.597 1.00 37.38 162 SER A CA 1
ATOM 1272 C C . SER A 1 162 ? 22.296 -0.068 1.918 1.00 37.38 162 SER A C 1
ATOM 1274 O O . SER A 1 162 ? 22.208 -1.290 1.904 1.00 37.38 162 SER A O 1
ATOM 1276 N N . SER A 1 163 ? 22.445 0.586 3.060 1.00 40.50 163 SER A N 1
ATOM 1277 C CA . SER A 1 163 ? 22.724 -0.114 4.322 1.00 40.50 163 SER A CA 1
ATOM 1278 C C . SER A 1 163 ? 22.350 0.731 5.531 1.00 40.50 163 SER A C 1
ATOM 1280 O O . SER A 1 163 ? 23.056 0.773 6.535 1.00 40.50 163 SER A O 1
ATOM 1282 N N . SER A 1 164 ? 21.235 1.452 5.433 1.00 41.75 164 SER A N 1
ATOM 1283 C CA . SER A 1 164 ? 20.768 2.263 6.543 1.00 41.75 164 SER A CA 1
ATOM 1284 C C . SER A 1 164 ? 19.782 1.479 7.424 1.00 41.75 164 SER A C 1
ATOM 1286 O O . SER A 1 164 ? 18.752 1.031 6.914 1.00 41.75 164 SER A O 1
ATOM 1288 N N . PRO A 1 165 ? 20.003 1.420 8.753 1.00 53.78 165 PRO A N 1
ATOM 1289 C CA . PRO A 1 165 ? 19.005 1.063 9.773 1.00 53.78 165 PRO A CA 1
ATOM 1290 C C . PRO A 1 165 ? 17.636 1.764 9.624 1.00 53.78 165 PRO A C 1
ATOM 1292 O O . PRO A 1 165 ? 16.677 1.421 10.310 1.00 53.78 165 PRO A O 1
ATOM 1295 N N . ASN A 1 166 ? 17.512 2.739 8.720 1.00 70.12 166 ASN A N 1
ATOM 1296 C CA . ASN A 1 166 ? 16.339 3.572 8.533 1.00 70.12 166 ASN A CA 1
ATOM 1297 C C . ASN A 1 166 ? 15.062 2.841 8.093 1.00 70.12 166 ASN A C 1
ATOM 1299 O O . ASN A 1 166 ? 14.015 3.263 8.561 1.00 70.12 166 ASN A O 1
ATOM 1303 N N . THR A 1 167 ? 15.060 1.800 7.245 1.00 76.94 167 THR A N 1
ATOM 1304 C CA . THR A 1 167 ? 13.770 1.186 6.830 1.00 76.94 167 THR A CA 1
ATOM 1305 C C . THR A 1 167 ? 13.074 0.502 8.001 1.00 76.94 167 THR A C 1
ATOM 1307 O O . THR A 1 167 ? 11.928 0.824 8.308 1.00 76.94 167 THR A O 1
ATOM 1310 N N . GLN A 1 168 ? 13.783 -0.377 8.712 1.00 84.25 168 GLN A N 1
ATOM 1311 C CA . GLN A 1 168 ? 13.225 -1.036 9.889 1.00 84.25 168 GLN A CA 1
ATOM 1312 C C . GLN A 1 168 ? 12.874 -0.005 10.963 1.00 84.25 168 GLN A C 1
ATOM 1314 O O . GLN A 1 168 ? 11.750 0.005 11.446 1.00 84.25 168 GLN A O 1
ATOM 1319 N N . LEU A 1 169 ? 13.775 0.938 11.277 1.00 84.06 169 LEU A N 1
ATOM 1320 C CA . LEU A 1 169 ? 13.488 1.994 12.255 1.00 84.06 169 LEU A CA 1
ATOM 1321 C C . LEU A 1 169 ? 12.271 2.848 11.873 1.00 84.06 169 LEU A C 1
ATOM 1323 O O . LEU A 1 169 ? 11.512 3.236 12.758 1.00 84.06 169 LEU A O 1
ATOM 1327 N N . ARG A 1 170 ? 12.054 3.124 10.581 1.00 83.62 170 ARG A N 1
ATOM 1328 C CA . ARG A 1 170 ? 10.869 3.836 10.078 1.00 83.62 170 ARG A CA 1
ATOM 1329 C C . ARG A 1 170 ? 9.597 3.033 10.298 1.00 83.62 170 ARG A C 1
ATOM 1331 O O . ARG A 1 170 ? 8.632 3.616 10.772 1.00 83.62 170 ARG A O 1
ATOM 1338 N N . ILE A 1 171 ? 9.612 1.729 10.023 1.00 89.00 171 ILE A N 1
ATOM 1339 C CA . ILE A 1 171 ? 8.483 0.829 10.297 1.00 89.00 171 ILE A CA 1
ATOM 1340 C C . ILE A 1 171 ? 8.172 0.811 11.799 1.00 89.00 171 ILE A C 1
ATOM 1342 O O . ILE A 1 171 ? 7.046 1.100 12.199 1.00 89.00 171 ILE A O 1
ATOM 1346 N N . LYS A 1 172 ? 9.188 0.564 12.638 1.00 91.81 172 LYS A N 1
ATOM 1347 C CA . LYS A 1 172 ? 9.054 0.561 14.106 1.00 91.81 172 LYS A CA 1
ATOM 1348 C C . LYS A 1 172 ? 8.489 1.883 14.620 1.00 91.81 172 LYS A C 1
ATOM 1350 O O . LYS A 1 172 ? 7.604 1.915 15.471 1.00 91.81 172 LYS A O 1
ATOM 1355 N N . ARG A 1 173 ? 8.997 3.001 14.093 1.00 89.38 173 ARG A N 1
ATOM 1356 C CA . ARG A 1 173 ? 8.509 4.340 14.426 1.00 89.38 173 ARG A CA 1
ATOM 1357 C C . ARG A 1 173 ? 7.076 4.560 13.946 1.00 89.38 173 ARG A C 1
ATOM 1359 O O . ARG A 1 173 ? 6.300 5.099 14.714 1.00 89.38 173 ARG A O 1
ATOM 1366 N N . ALA A 1 174 ? 6.707 4.112 12.748 1.00 91.00 174 ALA A N 1
ATOM 1367 C CA . ALA A 1 174 ? 5.345 4.238 12.228 1.00 91.00 174 ALA A CA 1
ATOM 1368 C C . ALA A 1 174 ? 4.321 3.548 13.108 1.00 91.00 174 ALA A C 1
ATOM 1370 O O . ALA A 1 174 ? 3.330 4.162 13.484 1.00 91.00 174 ALA A O 1
ATOM 1371 N N . ILE A 1 175 ? 4.594 2.304 13.490 1.00 94.75 175 ILE A N 1
ATOM 1372 C CA . ILE A 1 175 ? 3.704 1.534 14.357 1.00 94.75 175 ILE A CA 1
ATOM 1373 C C . ILE A 1 175 ? 3.578 2.214 15.725 1.00 94.75 175 ILE A C 1
ATOM 1375 O O . ILE A 1 175 ? 2.473 2.381 16.240 1.00 94.75 175 ILE A O 1
ATOM 1379 N N . ARG A 1 176 ? 4.699 2.655 16.305 1.00 94.25 176 ARG A N 1
ATOM 1380 C CA . ARG A 1 176 ? 4.717 3.355 17.595 1.00 94.25 176 ARG A CA 1
ATOM 1381 C C . ARG A 1 176 ? 3.963 4.683 17.553 1.00 94.25 176 ARG A C 1
ATOM 1383 O O . ARG A 1 176 ? 3.118 4.921 18.411 1.00 94.25 176 ARG A O 1
ATOM 1390 N N . ASP A 1 177 ? 4.275 5.533 16.579 1.00 91.56 177 ASP A N 1
ATOM 1391 C CA . ASP A 1 177 ? 3.697 6.868 16.451 1.00 91.56 177 ASP A CA 1
ATOM 1392 C C . ASP A 1 177 ? 2.194 6.750 16.133 1.00 91.56 177 ASP A C 1
ATOM 1394 O O . ASP A 1 177 ? 1.394 7.450 16.746 1.00 91.56 177 ASP A O 1
ATOM 1398 N N . PHE A 1 178 ? 1.782 5.788 15.296 1.00 93.69 178 PHE A N 1
ATOM 1399 C CA . PHE A 1 178 ? 0.370 5.472 15.045 1.00 93.69 178 PHE A CA 1
ATOM 1400 C C . PHE A 1 178 ? -0.383 5.109 16.331 1.00 93.69 178 PHE A C 1
ATOM 1402 O O . PHE A 1 178 ? -1.420 5.702 16.634 1.00 93.69 178 PHE A O 1
ATOM 1409 N N . LYS A 1 179 ? 0.161 4.172 17.121 1.00 94.12 179 LYS A N 1
ATOM 1410 C CA . LYS A 1 179 ? -0.416 3.770 18.414 1.00 94.12 179 LYS A CA 1
ATOM 1411 C C . LYS A 1 179 ? -0.544 4.953 19.370 1.00 94.12 179 LYS A C 1
ATOM 1413 O O . LYS A 1 179 ? -1.561 5.085 20.043 1.00 94.12 179 LYS A O 1
ATOM 1418 N N . ALA A 1 180 ? 0.467 5.820 19.414 1.00 92.25 180 ALA A N 1
ATOM 1419 C CA . ALA A 1 180 ? 0.467 6.998 20.272 1.00 92.25 180 ALA A CA 1
ATOM 1420 C C . ALA A 1 180 ? -0.575 8.042 19.836 1.00 92.25 180 ALA A C 1
ATOM 1422 O O . ALA A 1 180 ? -1.305 8.558 20.681 1.00 92.25 180 ALA A O 1
ATOM 1423 N N . VAL A 1 181 ? -0.671 8.330 18.533 1.00 90.75 181 VAL A N 1
ATOM 1424 C CA . VAL A 1 181 ? -1.609 9.318 17.973 1.00 90.75 181 VAL A CA 1
ATOM 1425 C C . VAL A 1 181 ? -3.057 8.896 18.205 1.00 90.75 181 VAL A C 1
ATOM 1427 O O . VAL A 1 181 ? -3.853 9.690 18.705 1.00 90.75 181 VAL A O 1
ATOM 1430 N N . PHE A 1 182 ? -3.392 7.644 17.892 1.00 92.50 182 PHE A N 1
ATOM 1431 C CA . PHE A 1 182 ? -4.763 7.141 17.994 1.00 92.50 182 PHE A CA 1
ATOM 1432 C C . PHE A 1 182 ? -5.104 6.517 19.350 1.00 92.50 182 PHE A C 1
ATOM 1434 O O . PHE A 1 182 ? -6.247 6.131 19.574 1.00 92.50 182 PHE A O 1
ATOM 1441 N N . LYS A 1 183 ? -4.130 6.434 20.267 1.00 93.06 183 LYS A N 1
ATOM 1442 C CA . LYS A 1 183 ? -4.261 5.788 21.584 1.00 93.06 183 LYS A CA 1
ATOM 1443 C C . LYS A 1 183 ? -4.779 4.346 21.491 1.00 93.06 183 LYS A C 1
ATOM 1445 O O . LYS A 1 183 ? -5.550 3.902 22.337 1.00 93.06 183 LYS A O 1
ATOM 1450 N N . VAL A 1 184 ? -4.330 3.611 20.474 1.00 92.00 184 VAL A N 1
ATOM 1451 C CA . VAL A 1 184 ? -4.684 2.200 20.255 1.00 92.00 184 VAL A CA 1
ATOM 1452 C C . VAL A 1 184 ? -3.537 1.267 20.630 1.00 92.00 184 VAL A C 1
ATOM 1454 O O . VAL A 1 184 ? -2.358 1.613 20.528 1.00 92.00 184 VAL A O 1
ATOM 1457 N N . SER A 1 185 ? -3.872 0.043 21.038 1.00 91.38 185 SER A N 1
ATOM 1458 C CA . SER A 1 185 ? -2.894 -1.021 21.297 1.00 91.38 185 SER A CA 1
ATOM 1459 C C . SER A 1 185 ? -2.186 -1.476 20.017 1.00 91.38 185 SER A C 1
ATOM 1461 O O . SER A 1 185 ? -0.992 -1.784 20.054 1.00 91.38 185 SER A O 1
ATOM 1463 N N . HIS A 1 186 ? -2.902 -1.509 18.893 1.00 94.31 186 HIS A N 1
ATOM 1464 C CA . HIS A 1 186 ? -2.418 -1.916 17.576 1.00 94.31 186 HIS A CA 1
ATOM 1465 C C . HIS A 1 186 ? -3.383 -1.436 16.473 1.00 94.31 186 HIS A C 1
ATOM 1467 O O . HIS A 1 186 ? -4.566 -1.226 16.748 1.00 94.31 186 HIS A O 1
ATOM 1473 N N . PRO A 1 187 ? -2.915 -1.286 15.221 1.00 96.19 187 PRO A N 1
ATOM 1474 C CA . PRO A 1 187 ? -3.813 -1.158 14.077 1.00 96.19 187 PRO A CA 1
ATOM 1475 C C . PRO A 1 187 ? -4.612 -2.453 13.857 1.00 96.19 187 PRO A C 1
ATOM 1477 O O . PRO A 1 187 ? -4.114 -3.543 14.144 1.00 96.19 187 PRO A O 1
ATOM 1480 N N . HIS A 1 188 ? -5.828 -2.353 13.321 1.00 95.94 188 HIS A N 1
ATOM 1481 C CA . HIS A 1 188 ? -6.611 -3.510 12.871 1.00 95.94 188 HIS A CA 1
ATOM 1482 C C . HIS A 1 188 ? -6.038 -4.109 11.582 1.00 95.94 188 HIS A C 1
ATOM 1484 O O . HIS A 1 188 ? -5.965 -5.333 11.444 1.00 95.94 188 HIS A O 1
ATOM 1490 N N . ALA A 1 189 ? -5.566 -3.252 10.675 1.00 97.75 189 ALA A N 1
ATOM 1491 C CA . ALA A 1 189 ? -4.891 -3.660 9.451 1.00 97.75 189 ALA A CA 1
ATOM 1492 C C . ALA A 1 189 ? -3.622 -2.850 9.185 1.00 97.75 189 ALA A C 1
ATOM 1494 O O . ALA A 1 189 ? -3.534 -1.663 9.511 1.00 97.75 189 ALA A O 1
ATOM 1495 N N . ILE A 1 190 ? -2.652 -3.498 8.544 1.00 97.81 190 ILE A N 1
ATOM 1496 C CA . ILE A 1 190 ? -1.489 -2.832 7.965 1.00 97.81 190 ILE A CA 1
ATOM 1497 C C . ILE A 1 190 ? -1.445 -3.141 6.479 1.00 97.81 190 ILE A C 1
ATOM 1499 O O . ILE A 1 190 ? -1.364 -4.304 6.082 1.00 97.81 190 ILE A O 1
ATOM 1503 N N . VAL A 1 191 ? -1.490 -2.079 5.683 1.00 97.62 191 VAL A N 1
ATOM 1504 C CA . VAL A 1 191 ? -1.447 -2.117 4.223 1.00 97.62 191 VAL A CA 1
ATOM 1505 C C . VAL A 1 191 ? -0.039 -1.736 3.784 1.00 97.62 191 VAL A C 1
ATOM 1507 O O . VAL A 1 191 ? 0.500 -0.741 4.263 1.00 97.62 191 VAL A O 1
ATOM 1510 N N . ILE A 1 192 ? 0.595 -2.551 2.943 1.00 95.38 192 ILE A N 1
ATOM 1511 C CA . ILE A 1 192 ? 2.014 -2.416 2.600 1.00 95.38 192 ILE A CA 1
ATOM 1512 C C . ILE A 1 192 ? 2.205 -2.473 1.085 1.00 95.38 192 ILE A C 1
ATOM 1514 O O . ILE A 1 192 ? 1.744 -3.417 0.439 1.00 95.38 192 ILE A O 1
ATOM 1518 N N . ALA A 1 193 ? 2.980 -1.525 0.558 1.00 92.06 193 ALA A N 1
ATOM 1519 C CA . ALA A 1 193 ? 3.508 -1.535 -0.803 1.00 92.06 193 ALA A CA 1
ATOM 1520 C C . ALA A 1 193 ? 4.916 -0.926 -0.872 1.00 92.06 193 ALA A C 1
ATOM 1522 O O . ALA A 1 193 ? 5.423 -0.312 0.068 1.00 92.06 193 ALA A O 1
ATOM 1523 N N . SER A 1 194 ? 5.614 -1.171 -1.980 1.00 84.56 194 SER A N 1
ATOM 1524 C CA . SER A 1 194 ? 6.975 -0.653 -2.191 1.00 84.56 194 SER A CA 1
ATOM 1525 C C . SER A 1 194 ? 7.384 -0.493 -3.649 1.00 84.56 194 SER A C 1
ATOM 1527 O O . SER A 1 194 ? 8.466 0.027 -3.913 1.00 84.56 194 SER A O 1
ATOM 1529 N N . ASN A 1 195 ? 6.574 -0.929 -4.615 1.00 84.94 195 ASN A N 1
ATOM 1530 C CA . ASN A 1 195 ? 7.107 -1.150 -5.956 1.00 84.94 195 ASN A CA 1
ATOM 1531 C C . ASN A 1 195 ? 7.370 0.172 -6.692 1.00 84.94 195 ASN A C 1
ATOM 1533 O O . ASN A 1 195 ? 8.356 0.260 -7.421 1.00 84.94 195 ASN A O 1
ATOM 1537 N N . PHE A 1 196 ? 6.536 1.202 -6.508 1.00 83.50 196 PHE A N 1
ATOM 1538 C CA . PHE A 1 196 ? 6.574 2.410 -7.335 1.00 83.50 196 PHE A CA 1
ATOM 1539 C C . PHE A 1 196 ? 7.931 3.135 -7.290 1.00 83.50 196 PHE A C 1
ATOM 1541 O O . PHE A 1 196 ? 8.597 3.315 -8.315 1.00 83.50 196 PHE A O 1
ATOM 1548 N N . TRP A 1 197 ? 8.397 3.501 -6.092 1.00 80.75 197 TRP A N 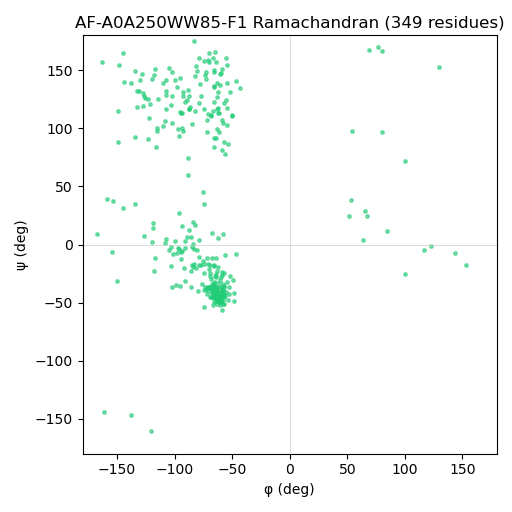1
ATOM 1549 C CA . TRP A 1 197 ? 9.678 4.199 -5.930 1.00 80.75 197 TRP A CA 1
ATOM 1550 C C . TRP A 1 197 ? 10.889 3.289 -6.120 1.00 80.75 197 TRP A C 1
ATOM 1552 O O . TRP A 1 197 ? 11.955 3.773 -6.515 1.00 80.75 197 TRP A O 1
ATOM 1562 N N . ASP A 1 198 ? 10.731 1.981 -5.902 1.00 83.62 198 ASP A N 1
ATOM 1563 C CA . ASP A 1 198 ? 11.764 1.009 -6.246 1.00 83.62 198 ASP A CA 1
ATO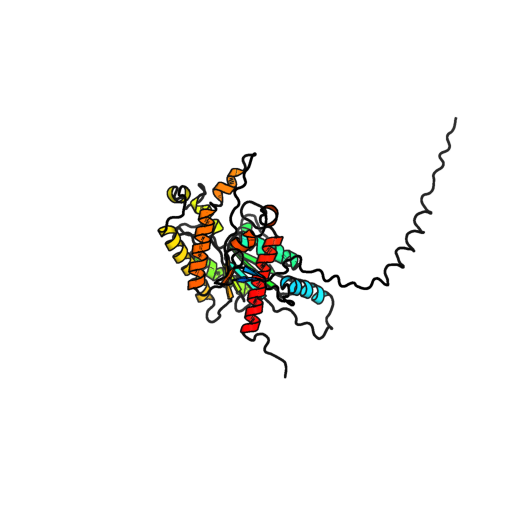M 1564 C C . ASP A 1 198 ? 12.029 1.028 -7.754 1.00 83.62 198 ASP A C 1
ATOM 1566 O O . ASP A 1 198 ? 13.182 1.062 -8.175 1.00 83.62 198 ASP A O 1
ATOM 1570 N N . ILE A 1 199 ? 10.986 1.119 -8.579 1.00 81.25 199 ILE A N 1
ATOM 1571 C CA . ILE A 1 199 ? 11.142 1.200 -10.034 1.00 81.25 199 ILE A CA 1
ATOM 1572 C C . ILE A 1 199 ? 11.694 2.558 -10.464 1.00 81.25 199 ILE A C 1
ATOM 1574 O O . ILE A 1 199 ? 12.597 2.607 -11.303 1.00 81.25 199 ILE A O 1
ATOM 1578 N N . GLY A 1 200 ? 11.202 3.652 -9.872 1.00 77.12 200 GLY A N 1
ATOM 1579 C CA . GLY A 1 200 ? 11.714 4.995 -10.154 1.00 77.12 200 GLY A CA 1
ATOM 1580 C C . GLY A 1 200 ? 13.237 5.091 -9.982 1.00 77.12 200 GLY A C 1
ATOM 1581 O O . GLY A 1 200 ? 13.923 5.712 -10.792 1.00 77.12 200 GLY A O 1
ATOM 1582 N N . ARG A 1 201 ? 13.805 4.387 -8.991 1.00 76.31 201 ARG A N 1
ATOM 1583 C CA . ARG A 1 201 ? 15.260 4.331 -8.757 1.00 76.31 201 ARG A CA 1
ATOM 1584 C C . ARG A 1 201 ? 16.059 3.595 -9.815 1.00 76.31 201 ARG A C 1
ATOM 1586 O O . ARG A 1 201 ? 17.232 3.910 -10.004 1.00 76.31 201 ARG A O 1
ATOM 1593 N N . ILE A 1 202 ? 15.461 2.612 -10.472 1.00 78.00 202 ILE A N 1
ATOM 1594 C CA . ILE A 1 202 ? 16.163 1.823 -11.485 1.00 78.00 202 ILE A CA 1
ATOM 1595 C C . ILE A 1 202 ? 16.505 2.714 -12.680 1.00 78.00 202 ILE A C 1
ATOM 1597 O O . ILE A 1 202 ? 17.575 2.565 -13.270 1.00 78.00 202 ILE A O 1
ATOM 1601 N N . CYS A 1 203 ? 15.605 3.643 -13.015 1.00 71.69 203 CYS A N 1
ATOM 1602 C CA . CYS A 1 203 ? 15.619 4.363 -14.281 1.00 71.69 203 CYS A CA 1
ATOM 1603 C C . CYS A 1 203 ? 15.815 5.882 -14.192 1.00 71.69 203 CYS A C 1
ATOM 1605 O O . CYS A 1 203 ? 16.069 6.500 -15.226 1.00 71.69 203 CYS A O 1
ATOM 1607 N N . ASP A 1 204 ? 15.725 6.510 -13.016 1.00 71.56 204 ASP A N 1
ATOM 1608 C CA . ASP A 1 204 ? 15.915 7.959 -12.905 1.00 71.56 204 ASP A CA 1
ATOM 1609 C C . ASP A 1 204 ? 17.405 8.333 -12.706 1.00 71.56 204 ASP A C 1
ATOM 1611 O O . ASP A 1 204 ? 18.000 8.008 -11.672 1.00 71.56 204 ASP A O 1
ATOM 1615 N N . PRO A 1 205 ? 18.019 9.069 -13.661 1.00 62.84 205 PRO A N 1
ATOM 1616 C CA . PRO A 1 205 ? 19.430 9.462 -13.627 1.00 62.84 205 PRO A CA 1
ATOM 1617 C C . PRO A 1 205 ? 19.806 10.388 -12.463 1.00 62.84 205 PRO A C 1
ATOM 1619 O O . PRO A 1 205 ? 20.989 10.623 -12.228 1.00 62.84 205 PRO A O 1
ATOM 1622 N N . LYS A 1 206 ? 18.829 10.948 -11.745 1.00 64.44 206 LYS A N 1
ATOM 1623 C CA . LYS A 1 206 ? 19.065 11.828 -10.596 1.00 64.44 206 LYS A CA 1
ATOM 1624 C C . LYS A 1 206 ? 19.060 11.088 -9.260 1.00 64.44 206 LYS A C 1
ATOM 1626 O O . LYS A 1 206 ? 19.323 11.718 -8.237 1.00 64.44 206 LYS A O 1
ATOM 1631 N N . LEU A 1 207 ? 18.736 9.794 -9.243 1.00 62.94 207 LEU A N 1
ATOM 1632 C CA . LEU A 1 207 ? 18.561 9.034 -8.009 1.00 62.94 207 LEU A CA 1
ATOM 1633 C C . LEU A 1 207 ? 19.737 8.074 -7.797 1.00 62.94 207 LEU A C 1
ATOM 1635 O O . LEU A 1 207 ? 20.128 7.320 -8.687 1.00 62.94 207 LEU A O 1
ATOM 1639 N N . ASN A 1 208 ? 20.290 8.071 -6.582 1.00 52.06 208 ASN A N 1
ATOM 1640 C CA . ASN A 1 208 ? 21.309 7.102 -6.178 1.00 52.06 208 ASN A CA 1
ATOM 1641 C C . ASN A 1 208 ? 20.707 5.683 -6.233 1.00 52.06 208 ASN A C 1
ATOM 1643 O O . ASN A 1 208 ? 19.799 5.345 -5.465 1.00 52.06 208 ASN A O 1
ATOM 1647 N N . GLY A 1 209 ? 21.198 4.847 -7.146 1.00 56.06 209 GLY A N 1
ATOM 1648 C CA . GLY A 1 209 ? 20.620 3.526 -7.432 1.00 56.06 209 GLY A CA 1
ATOM 1649 C C . GLY A 1 209 ? 20.676 3.115 -8.902 1.00 56.06 209 GLY A C 1
ATOM 1650 O O . GLY A 1 209 ? 20.389 1.959 -9.199 1.00 56.06 209 GLY A O 1
ATOM 1651 N N . LEU A 1 210 ? 21.099 4.024 -9.788 1.00 58.38 210 LEU A N 1
ATOM 1652 C CA . LEU A 1 210 ? 21.350 3.738 -11.196 1.00 58.38 210 LEU A CA 1
ATOM 1653 C C . LEU A 1 210 ? 22.246 2.518 -11.372 1.00 58.38 210 LEU A C 1
ATOM 1655 O O . LEU A 1 210 ? 23.451 2.556 -11.136 1.00 58.38 210 LEU A O 1
ATOM 1659 N N . SER A 1 211 ? 21.649 1.464 -11.903 1.00 61.81 211 SER A N 1
ATOM 1660 C CA . SER A 1 211 ? 22.374 0.523 -12.731 1.00 61.81 211 SER A CA 1
ATOM 1661 C C . SER A 1 211 ? 21.843 0.715 -14.147 1.00 61.81 211 SER A C 1
ATOM 1663 O O . SER A 1 211 ? 20.745 0.247 -14.454 1.00 61.81 211 SER A O 1
ATOM 1665 N N . PRO A 1 212 ? 22.573 1.426 -15.027 1.00 64.50 212 PRO A N 1
ATOM 1666 C CA . PRO A 1 212 ? 22.175 1.612 -16.425 1.00 64.50 212 PRO A CA 1
ATOM 1667 C C . PRO A 1 212 ? 21.858 0.284 -17.136 1.00 64.50 212 PRO A C 1
ATOM 1669 O O . PRO A 1 212 ? 21.018 0.228 -18.035 1.00 64.50 212 PRO A O 1
ATOM 1672 N N . LEU A 1 213 ? 22.478 -0.808 -16.677 1.00 67.50 213 LEU A N 1
ATOM 1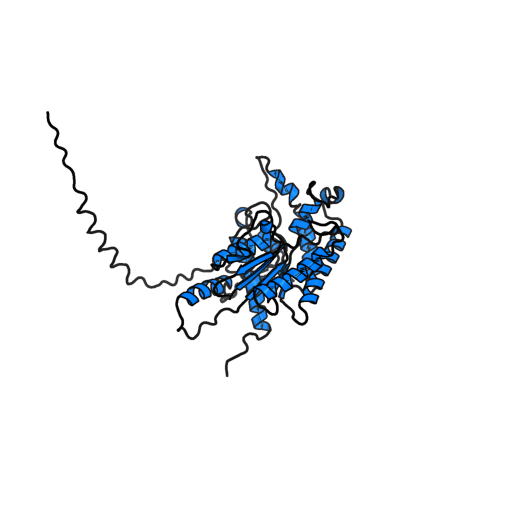673 C CA . LEU A 1 213 ? 22.200 -2.172 -17.121 1.00 67.50 213 LEU A CA 1
ATOM 1674 C C . LEU A 1 213 ? 20.811 -2.666 -16.678 1.00 67.50 213 LEU A C 1
ATOM 1676 O O . LEU A 1 213 ? 20.122 -3.319 -17.455 1.00 67.50 213 LEU A O 1
ATOM 1680 N N . LEU A 1 214 ? 20.355 -2.312 -15.470 1.00 73.88 214 LEU A N 1
ATOM 1681 C CA . LEU A 1 214 ? 19.007 -2.650 -14.996 1.00 73.88 214 LEU A CA 1
ATOM 1682 C C . LEU A 1 214 ? 17.916 -1.889 -15.753 1.00 73.88 214 LEU A C 1
ATOM 1684 O O . LEU A 1 214 ? 16.861 -2.458 -16.010 1.00 73.88 214 LEU A O 1
ATOM 1688 N N . CYS A 1 215 ? 18.134 -0.627 -16.135 1.00 74.81 215 CYS A N 1
ATOM 1689 C CA . CYS A 1 215 ? 17.104 0.147 -16.840 1.00 74.81 215 CYS A CA 1
ATOM 1690 C C . CYS A 1 215 ? 17.036 -0.137 -18.353 1.00 74.81 215 CYS A C 1
ATOM 1692 O O . CYS A 1 215 ? 16.015 0.123 -18.989 1.00 74.81 215 CYS A O 1
ATOM 1694 N N . SER A 1 216 ? 18.086 -0.687 -18.961 1.00 76.38 216 SER A N 1
ATOM 1695 C CA . SER A 1 216 ? 18.118 -0.949 -20.410 1.00 76.38 216 SER A CA 1
ATOM 1696 C C . SER A 1 216 ? 17.493 -2.290 -20.810 1.00 76.38 216 SER A C 1
ATOM 1698 O O . SER A 1 216 ? 17.015 -2.417 -21.936 1.00 76.38 216 SER A O 1
ATOM 1700 N N . GLY A 1 217 ? 17.416 -3.259 -19.894 1.00 81.94 217 GLY A N 1
ATOM 1701 C CA . GLY A 1 217 ? 16.876 -4.591 -20.173 1.00 81.94 217 GLY A CA 1
ATOM 1702 C C . GLY A 1 217 ? 15.368 -4.635 -20.489 1.00 81.94 217 GLY A C 1
ATOM 1703 O O . GLY A 1 217 ? 14.617 -3.715 -20.146 1.00 81.94 217 GLY A O 1
ATOM 1704 N N . PRO A 1 218 ? 14.886 -5.717 -21.132 1.00 85.38 218 PRO A N 1
ATOM 1705 C CA . PRO A 1 218 ? 13.453 -5.975 -21.308 1.00 85.38 218 PRO A CA 1
ATOM 1706 C C . PRO A 1 218 ? 12.774 -6.458 -20.013 1.00 85.38 218 PRO A C 1
ATOM 1708 O O . PRO A 1 218 ? 11.549 -6.430 -19.912 1.00 85.38 218 PRO A O 1
ATOM 1711 N N . ALA A 1 219 ? 13.566 -6.900 -19.034 1.00 89.50 219 ALA A N 1
ATOM 1712 C CA . ALA A 1 219 ? 13.127 -7.459 -17.765 1.00 89.50 219 ALA A CA 1
ATOM 1713 C C . ALA A 1 219 ? 14.145 -7.142 -16.658 1.00 89.50 219 ALA A C 1
ATOM 1715 O O . ALA A 1 219 ? 15.337 -6.970 -16.927 1.00 89.50 219 ALA A O 1
ATOM 1716 N N . LEU A 1 220 ? 13.677 -7.108 -15.411 1.00 89.19 220 LEU A N 1
ATOM 1717 C CA . LEU A 1 220 ? 14.533 -7.068 -14.227 1.00 89.19 220 LEU A CA 1
ATOM 1718 C C . LEU A 1 220 ? 15.332 -8.376 -14.111 1.00 89.19 220 LEU A C 1
ATOM 1720 O O . LEU A 1 220 ? 14.733 -9.444 -14.281 1.00 89.19 220 LEU A O 1
ATOM 1724 N N . PRO A 1 221 ? 16.643 -8.331 -13.797 1.00 89.94 221 PRO A N 1
ATOM 1725 C CA . PRO A 1 221 ? 17.425 -9.533 -13.541 1.00 89.94 221 PRO A CA 1
ATOM 1726 C C . PRO A 1 221 ? 16.871 -10.332 -12.370 1.00 89.94 221 PRO A C 1
ATOM 1728 O O . PRO A 1 221 ? 16.398 -9.773 -11.382 1.00 89.94 221 PRO A O 1
ATOM 1731 N N . GLU A 1 222 ? 17.012 -11.648 -12.445 1.00 91.69 222 GLU A N 1
ATOM 1732 C CA . GLU A 1 222 ? 16.518 -12.550 -11.408 1.00 91.69 222 GLU A CA 1
ATOM 1733 C C . GLU A 1 222 ? 17.111 -12.234 -10.027 1.00 91.69 222 GLU A C 1
ATOM 1735 O O . GLU A 1 222 ? 16.371 -12.113 -9.053 1.00 91.69 222 GLU A O 1
ATOM 1740 N N . LEU A 1 223 ? 18.427 -11.997 -9.954 1.00 87.81 223 LEU A N 1
ATOM 1741 C CA . LEU A 1 223 ? 19.107 -11.637 -8.705 1.00 87.81 223 LEU A CA 1
ATOM 1742 C C . LEU A 1 223 ? 18.510 -10.375 -8.060 1.00 87.81 223 LEU A C 1
ATOM 1744 O O . LEU A 1 223 ? 18.388 -10.306 -6.839 1.00 87.81 223 LEU A O 1
ATOM 1748 N N . PHE A 1 224 ? 18.101 -9.395 -8.871 1.00 89.31 224 PHE A N 1
ATOM 1749 C CA . PHE A 1 224 ? 17.449 -8.186 -8.372 1.00 89.31 224 PHE A CA 1
ATOM 1750 C C . PHE A 1 224 ? 16.107 -8.521 -7.714 1.00 89.31 224 PHE A C 1
ATOM 1752 O O . PHE A 1 224 ? 15.847 -8.078 -6.598 1.00 89.31 224 PHE A O 1
ATOM 1759 N N . LEU A 1 225 ? 15.274 -9.328 -8.380 1.00 91.94 225 LEU A N 1
ATOM 1760 C CA . LEU A 1 225 ? 13.973 -9.749 -7.852 1.00 91.94 225 LEU A CA 1
ATOM 1761 C C . LEU A 1 225 ? 14.128 -10.563 -6.562 1.00 91.94 225 LEU A C 1
ATOM 1763 O O . LEU A 1 225 ? 13.396 -10.334 -5.604 1.00 91.94 225 LEU A O 1
ATOM 1767 N N . GLN A 1 226 ? 15.108 -11.469 -6.508 1.00 89.94 226 GLN A N 1
ATOM 1768 C CA . GLN A 1 226 ? 15.413 -12.253 -5.309 1.00 89.94 226 GLN A CA 1
ATOM 1769 C C . GLN A 1 226 ? 15.810 -11.351 -4.132 1.00 89.94 226 GLN A C 1
ATOM 1771 O O . GLN A 1 226 ? 15.237 -11.462 -3.049 1.00 89.94 226 GLN A O 1
ATOM 1776 N N . GLN A 1 227 ? 16.739 -10.414 -4.344 1.00 88.56 227 GLN A N 1
ATOM 1777 C CA . GLN A 1 227 ? 17.158 -9.464 -3.307 1.00 88.56 227 GLN A CA 1
ATOM 1778 C C . GLN A 1 227 ? 16.015 -8.540 -2.873 1.00 88.56 227 GLN A C 1
ATOM 1780 O O . GLN A 1 227 ? 15.861 -8.260 -1.685 1.00 88.56 227 GLN A O 1
ATOM 1785 N N . TRP A 1 228 ? 15.183 -8.101 -3.819 1.00 90.94 228 TRP A N 1
ATOM 1786 C CA . TRP A 1 228 ? 13.998 -7.304 -3.528 1.00 90.94 228 TRP A CA 1
ATOM 1787 C C . TRP A 1 228 ? 13.026 -8.073 -2.620 1.00 90.94 228 TRP A C 1
ATOM 1789 O O . TRP A 1 228 ? 12.601 -7.543 -1.597 1.00 90.94 228 TRP A O 1
ATOM 1799 N N . MET A 1 229 ? 12.746 -9.349 -2.918 1.00 91.69 229 MET A N 1
ATOM 1800 C CA . MET A 1 229 ? 11.881 -10.198 -2.085 1.00 91.69 229 MET A CA 1
ATOM 1801 C C . MET A 1 229 ? 12.461 -10.442 -0.687 1.00 91.69 229 MET A C 1
ATOM 1803 O O . MET A 1 229 ? 11.704 -10.474 0.284 1.00 91.69 229 MET A O 1
ATOM 1807 N N . VAL A 1 230 ? 13.786 -10.584 -0.557 1.00 90.00 230 VAL A N 1
ATOM 1808 C CA . VAL A 1 230 ? 14.461 -10.685 0.751 1.00 90.00 230 VAL A CA 1
ATOM 1809 C C . VAL A 1 230 ? 14.232 -9.416 1.572 1.00 90.00 230 VAL A C 1
ATOM 1811 O O . VAL A 1 230 ? 13.823 -9.499 2.731 1.00 90.00 230 VAL A O 1
ATOM 1814 N N . ASN A 1 231 ? 14.428 -8.241 0.975 1.00 88.88 231 ASN A N 1
ATOM 1815 C CA . ASN A 1 231 ? 14.218 -6.968 1.661 1.00 88.88 231 ASN A CA 1
ATOM 1816 C C . ASN A 1 231 ? 12.742 -6.725 2.003 1.00 88.88 231 ASN A C 1
ATOM 1818 O O . ASN A 1 231 ? 12.441 -6.259 3.102 1.00 88.88 231 ASN A O 1
ATOM 1822 N N . PHE A 1 232 ? 11.827 -7.077 1.096 1.00 91.94 232 PHE A N 1
ATOM 1823 C CA . PHE A 1 232 ? 10.390 -7.038 1.350 1.00 91.94 232 PHE A CA 1
ATOM 1824 C C . PHE A 1 232 ? 10.037 -7.916 2.553 1.00 91.94 232 PHE A C 1
ATOM 1826 O O . PHE A 1 232 ? 9.454 -7.442 3.523 1.00 91.94 232 PHE A O 1
ATOM 1833 N N . THR A 1 233 ? 10.499 -9.166 2.552 1.00 92.50 233 THR A N 1
ATOM 1834 C CA . THR A 1 233 ? 10.294 -10.114 3.654 1.00 92.50 233 THR A CA 1
ATOM 1835 C C . THR A 1 233 ? 10.832 -9.577 4.980 1.00 92.50 233 THR A C 1
ATOM 1837 O O . THR A 1 233 ? 10.164 -9.674 6.007 1.00 92.50 233 THR A O 1
ATOM 1840 N N . LEU A 1 234 ? 12.012 -8.953 4.970 1.00 90.94 234 LEU A N 1
ATOM 1841 C CA . LEU A 1 234 ? 12.595 -8.331 6.157 1.00 90.94 234 LEU A CA 1
ATOM 1842 C C . LEU A 1 234 ? 11.736 -7.174 6.695 1.00 90.94 234 LEU A C 1
ATOM 1844 O O . LEU A 1 234 ? 11.579 -7.039 7.911 1.00 90.94 234 LEU A O 1
ATOM 1848 N N . ALA A 1 235 ? 11.154 -6.359 5.812 1.00 90.56 235 ALA A N 1
ATOM 1849 C CA . ALA A 1 235 ? 10.219 -5.307 6.199 1.00 90.56 235 ALA A CA 1
ATOM 1850 C C . ALA A 1 235 ? 8.960 -5.893 6.863 1.00 90.56 235 ALA A C 1
ATOM 1852 O O . ALA A 1 235 ? 8.586 -5.444 7.946 1.00 90.56 235 ALA A O 1
ATOM 1853 N N . ILE A 1 236 ? 8.363 -6.941 6.285 1.00 93.69 236 ILE A N 1
ATOM 1854 C CA . ILE A 1 236 ? 7.182 -7.608 6.860 1.00 93.69 236 ILE A CA 1
ATOM 1855 C C . ILE A 1 236 ? 7.500 -8.259 8.210 1.00 93.69 236 ILE A C 1
ATOM 1857 O O . ILE A 1 236 ? 6.747 -8.087 9.166 1.00 93.69 236 ILE A O 1
ATOM 1861 N N . ASN A 1 237 ? 8.636 -8.948 8.335 1.00 93.44 237 ASN A N 1
ATOM 1862 C CA . ASN A 1 237 ? 9.069 -9.523 9.611 1.00 93.44 237 ASN A CA 1
ATOM 1863 C C . ASN A 1 237 ? 9.236 -8.443 10.685 1.00 93.44 237 ASN A C 1
ATOM 1865 O O . ASN A 1 237 ? 8.797 -8.632 11.816 1.00 93.44 237 ASN A O 1
ATOM 1869 N N . THR A 1 238 ? 9.770 -7.276 10.311 1.00 93.50 238 THR A N 1
ATOM 1870 C CA . THR A 1 238 ? 9.863 -6.125 11.219 1.00 93.50 238 THR A CA 1
ATOM 1871 C C . THR A 1 238 ? 8.480 -5.670 11.688 1.00 93.50 238 THR A C 1
ATOM 1873 O O . THR A 1 238 ? 8.299 -5.415 12.874 1.00 93.50 238 THR A O 1
ATOM 1876 N N . VAL A 1 239 ? 7.493 -5.591 10.788 1.00 95.31 239 VAL A N 1
ATOM 1877 C CA . VAL A 1 239 ? 6.103 -5.260 11.149 1.00 95.31 239 VAL A CA 1
ATOM 1878 C C . VAL A 1 239 ? 5.538 -6.282 12.138 1.00 95.31 239 VAL A C 1
ATOM 1880 O O . VAL A 1 239 ? 4.988 -5.901 13.169 1.00 95.31 239 VAL A O 1
ATOM 1883 N N . MET A 1 240 ? 5.689 -7.576 11.843 1.00 95.69 240 MET A N 1
ATOM 1884 C CA . MET A 1 240 ? 5.168 -8.654 12.686 1.00 95.69 240 MET A CA 1
ATOM 1885 C C . MET A 1 240 ? 5.799 -8.661 14.078 1.00 95.69 240 MET A C 1
ATOM 1887 O O . MET A 1 240 ? 5.090 -8.837 15.066 1.00 95.69 240 MET A O 1
ATOM 1891 N N . ASP A 1 241 ? 7.113 -8.457 14.170 1.00 96.12 241 ASP A N 1
ATOM 1892 C CA . ASP A 1 241 ? 7.828 -8.445 15.445 1.00 96.12 241 ASP A CA 1
ATOM 1893 C C . ASP A 1 241 ? 7.374 -7.301 16.356 1.00 96.12 241 ASP A C 1
ATOM 1895 O O . ASP A 1 241 ? 7.166 -7.520 17.548 1.00 96.12 241 ASP A O 1
ATOM 1899 N N . GLU A 1 242 ? 7.147 -6.109 15.799 1.00 95.44 242 GLU A N 1
ATOM 1900 C CA . GLU A 1 242 ? 6.691 -4.936 16.560 1.00 95.44 242 GLU A CA 1
ATOM 1901 C C . GLU A 1 242 ? 5.242 -5.036 17.049 1.00 95.44 242 GLU A C 1
ATOM 1903 O O . GLU A 1 242 ? 4.830 -4.278 17.931 1.00 95.44 242 GLU A O 1
ATOM 1908 N N . LEU A 1 243 ? 4.450 -5.945 16.478 1.00 95.38 243 LEU A N 1
ATOM 1909 C CA . LEU A 1 243 ? 3.032 -6.092 16.807 1.00 95.38 243 LEU A CA 1
ATOM 1910 C C . LEU A 1 243 ? 2.744 -7.263 17.736 1.00 95.38 243 LEU A C 1
ATOM 1912 O O . LEU A 1 243 ? 1.632 -7.348 18.250 1.00 95.38 243 LEU A O 1
ATOM 1916 N N . LYS A 1 244 ? 3.728 -8.124 18.020 1.00 95.25 244 LYS A N 1
ATOM 1917 C CA . LYS A 1 244 ? 3.562 -9.243 18.956 1.00 95.25 244 LYS A CA 1
ATOM 1918 C C . LYS A 1 244 ? 3.060 -8.765 20.334 1.00 95.25 244 LYS A C 1
ATOM 1920 O O . LYS A 1 244 ? 3.539 -7.753 20.844 1.00 95.25 244 LYS A O 1
ATOM 1925 N N . PRO A 1 245 ? 2.126 -9.504 20.969 1.00 94.50 245 PRO A N 1
ATOM 1926 C CA . PRO A 1 245 ? 1.538 -10.775 20.520 1.00 94.50 245 PRO A CA 1
ATOM 1927 C C . PRO A 1 245 ? 0.356 -10.619 19.544 1.00 94.50 245 PRO A C 1
ATOM 1929 O O . PRO A 1 245 ? -0.225 -11.622 19.128 1.00 94.50 245 PRO A O 1
ATOM 1932 N N . PHE A 1 246 ? -0.022 -9.392 19.187 1.00 92.75 246 PHE A N 1
ATOM 1933 C CA . PHE A 1 246 ? -1.144 -9.130 18.297 1.00 92.75 246 PHE A CA 1
ATOM 1934 C C . PHE A 1 246 ? -0.827 -9.503 16.841 1.00 92.75 246 PHE A C 1
ATOM 1936 O O . PHE A 1 246 ? 0.310 -9.414 16.377 1.00 92.75 246 PHE A O 1
ATOM 1943 N N . LYS A 1 247 ? -1.860 -9.930 16.112 1.00 92.81 247 LYS A N 1
ATOM 1944 C CA . LYS A 1 247 ? -1.780 -10.308 14.699 1.00 92.81 247 LYS A CA 1
ATOM 1945 C C . LYS A 1 247 ? -2.769 -9.451 13.906 1.00 92.81 247 LYS A C 1
ATOM 1947 O O . LYS A 1 247 ? -3.932 -9.849 13.806 1.00 92.81 247 LYS A O 1
ATOM 1952 N N . PRO A 1 248 ? -2.349 -8.281 13.389 1.00 94.69 248 PRO A N 1
ATOM 1953 C CA . PRO A 1 248 ? -3.221 -7.484 12.531 1.00 94.69 248 PRO A CA 1
ATOM 1954 C C . PRO A 1 248 ? -3.523 -8.236 11.237 1.00 94.69 248 PRO A C 1
ATOM 1956 O O . PRO A 1 248 ? -2.815 -9.174 10.858 1.00 94.69 248 PRO A O 1
ATOM 1959 N N . LEU A 1 249 ? -4.524 -7.753 10.511 1.00 95.31 249 LEU A N 1
ATOM 1960 C CA . LEU A 1 249 ? -4.682 -8.109 9.113 1.00 95.31 249 LEU A CA 1
ATOM 1961 C C . LEU A 1 249 ? -3.526 -7.491 8.308 1.00 95.31 249 LEU A C 1
ATOM 1963 O O . LEU A 1 249 ? -3.430 -6.271 8.180 1.00 95.31 249 LEU A O 1
ATOM 1967 N N . LEU A 1 250 ? -2.625 -8.327 7.791 1.00 97.25 250 LEU A N 1
ATOM 1968 C CA . LEU A 1 250 ? -1.536 -7.882 6.921 1.00 97.25 250 LEU A CA 1
ATOM 1969 C C . LEU A 1 250 ? -1.978 -7.948 5.463 1.00 97.25 250 LEU A C 1
ATOM 1971 O O . LEU A 1 250 ? -2.344 -9.016 4.969 1.00 97.25 250 LEU A O 1
ATOM 1975 N N . ILE A 1 251 ? -1.912 -6.809 4.781 1.00 96.88 251 ILE A N 1
ATOM 1976 C CA . ILE A 1 251 ? -2.350 -6.654 3.398 1.00 96.88 251 ILE A CA 1
ATOM 1977 C C . ILE A 1 251 ? -1.176 -6.144 2.571 1.00 96.88 251 ILE A C 1
ATOM 1979 O O . ILE A 1 251 ? -0.584 -5.113 2.875 1.00 96.88 251 ILE A O 1
ATOM 1983 N N . TYR A 1 252 ? -0.851 -6.863 1.506 1.00 96.25 252 TYR A N 1
ATOM 1984 C CA . TYR A 1 252 ? -0.038 -6.352 0.415 1.00 96.25 252 TYR A CA 1
ATOM 1985 C C . TYR A 1 252 ? -0.959 -5.911 -0.710 1.00 96.25 252 TYR A C 1
ATOM 1987 O O . TYR A 1 252 ? -1.873 -6.655 -1.070 1.00 96.25 252 TYR A O 1
ATOM 1995 N N . HIS A 1 253 ? -0.698 -4.751 -1.301 1.00 95.44 253 HIS A N 1
ATOM 1996 C CA . HIS A 1 253 ? -1.342 -4.390 -2.555 1.00 95.44 253 HIS A CA 1
ATOM 1997 C C . HIS A 1 253 ? -0.325 -4.207 -3.674 1.00 95.44 253 HIS A C 1
ATOM 1999 O O . HIS A 1 253 ? 0.814 -3.791 -3.471 1.00 95.44 253 HIS A O 1
ATOM 2005 N N . THR A 1 254 ? -0.736 -4.579 -4.881 1.00 93.81 254 THR A N 1
ATOM 2006 C CA . THR A 1 254 ? 0.076 -4.382 -6.085 1.00 93.81 254 THR A CA 1
ATOM 2007 C C . THR A 1 254 ? -0.018 -2.941 -6.567 1.00 93.81 254 THR A C 1
ATOM 2009 O O . THR A 1 254 ? -1.026 -2.289 -6.316 1.00 93.81 254 THR A O 1
ATOM 2012 N N . GLU A 1 255 ? 0.932 -2.492 -7.381 1.00 91.62 255 GLU A N 1
ATOM 2013 C CA . GLU A 1 255 ? 0.814 -1.204 -8.072 1.00 91.62 255 GLU A CA 1
ATOM 2014 C C . GLU A 1 255 ? -0.021 -1.308 -9.340 1.00 91.62 255 GLU A C 1
ATOM 2016 O O . GLU A 1 255 ? 0.071 -2.297 -10.078 1.00 91.62 255 GLU A O 1
ATOM 2021 N N . VAL A 1 256 ? -0.771 -0.250 -9.644 1.00 89.69 256 VAL A N 1
ATOM 2022 C CA . VAL A 1 256 ? -1.426 -0.113 -10.946 1.00 89.69 256 VAL A CA 1
ATOM 2023 C C . VAL A 1 256 ? -0.362 -0.031 -12.040 1.00 89.69 256 VAL A C 1
ATOM 2025 O O . VAL A 1 256 ? 0.692 0.588 -11.898 1.00 89.69 256 VAL A O 1
ATOM 2028 N N . LYS A 1 257 ? -0.630 -0.706 -13.158 1.00 85.94 257 LYS A N 1
ATOM 2029 C CA . LYS A 1 257 ? 0.251 -0.697 -14.324 1.00 85.94 257 LYS A CA 1
ATOM 2030 C C . LYS A 1 257 ? 0.349 0.729 -14.882 1.00 85.94 257 LYS A C 1
ATOM 2032 O O . LYS A 1 257 ? -0.693 1.300 -15.206 1.00 85.94 257 LYS A O 1
ATOM 2037 N N . PRO A 1 258 ? 1.558 1.289 -15.066 1.00 81.62 258 PRO A N 1
ATOM 2038 C CA . PRO A 1 258 ? 1.697 2.576 -15.714 1.00 81.62 258 PRO A CA 1
ATOM 2039 C C . PRO A 1 258 ? 1.245 2.431 -17.160 1.00 81.62 258 PRO A C 1
ATOM 2041 O O . PRO A 1 258 ? 1.612 1.472 -17.848 1.00 81.62 258 PRO A O 1
ATOM 2044 N N . GLN A 1 259 ? 0.457 3.387 -17.629 1.00 72.19 259 GLN A N 1
ATOM 2045 C CA . GLN A 1 259 ? 0.107 3.451 -19.038 1.00 72.19 259 GLN A CA 1
ATOM 2046 C C . GLN A 1 259 ? 1.099 4.352 -19.768 1.00 72.19 259 GLN A C 1
ATOM 2048 O O . GLN A 1 259 ? 1.407 5.462 -19.331 1.00 72.19 259 GLN A O 1
ATOM 2053 N N . VAL A 1 260 ? 1.625 3.852 -20.887 1.00 64.88 260 VAL A N 1
ATOM 2054 C CA . VAL A 1 260 ? 2.482 4.641 -21.772 1.00 64.88 260 VAL A CA 1
ATOM 2055 C C . VAL A 1 260 ? 1.587 5.657 -22.468 1.00 64.88 260 VAL A C 1
ATOM 2057 O O . VAL A 1 260 ? 0.798 5.299 -23.338 1.00 64.88 260 VAL A O 1
ATOM 2060 N N . LEU A 1 261 ? 1.696 6.926 -22.081 1.00 57.88 261 LEU A N 1
ATOM 2061 C CA . LEU A 1 261 ? 1.062 8.004 -22.827 1.00 57.88 261 LEU A CA 1
ATOM 2062 C C . LEU A 1 261 ? 1.777 8.131 -24.180 1.00 57.88 261 LEU A C 1
ATOM 2064 O O . LEU A 1 261 ? 2.941 8.537 -24.237 1.00 57.88 261 LEU A O 1
ATOM 2068 N N . ASN A 1 262 ? 1.085 7.762 -25.263 1.00 53.34 262 ASN A N 1
ATOM 2069 C CA . ASN A 1 262 ? 1.474 8.141 -26.619 1.00 53.34 262 ASN A CA 1
ATOM 2070 C C . ASN A 1 262 ? 1.318 9.654 -26.722 1.00 53.34 262 ASN A C 1
ATOM 2072 O O . ASN A 1 262 ? 0.229 10.144 -27.008 1.00 53.34 262 ASN A O 1
ATOM 2076 N N . ASP A 1 263 ? 2.378 10.398 -26.430 1.00 51.09 263 ASP A N 1
ATOM 2077 C CA . ASP A 1 263 ? 2.290 11.845 -26.490 1.00 51.09 263 ASP A CA 1
ATOM 2078 C C . ASP A 1 263 ? 2.779 12.373 -27.837 1.00 51.09 263 ASP A C 1
ATOM 2080 O O . ASP A 1 263 ? 3.965 12.304 -28.164 1.00 51.09 263 ASP A O 1
ATOM 2084 N N . THR A 1 264 ? 1.855 12.953 -28.598 1.00 50.97 264 THR A N 1
ATOM 2085 C CA . THR A 1 264 ? 2.149 13.779 -29.773 1.00 50.97 264 THR A CA 1
ATOM 2086 C C . THR A 1 264 ? 2.849 15.099 -29.405 1.00 50.97 264 THR A C 1
ATOM 2088 O O . THR A 1 264 ? 3.385 15.752 -30.294 1.00 50.97 264 THR A O 1
ATOM 2091 N N . ASN A 1 265 ? 2.908 15.478 -28.117 1.00 47.62 265 ASN A N 1
ATOM 2092 C CA . ASN A 1 265 ? 3.366 16.791 -27.636 1.00 47.62 265 ASN A CA 1
ATOM 2093 C C . ASN A 1 265 ? 4.604 16.772 -26.699 1.00 47.62 265 ASN A C 1
ATOM 2095 O O . ASN A 1 265 ? 4.926 17.790 -26.083 1.00 47.62 265 ASN A O 1
ATOM 2099 N N . GLY A 1 266 ? 5.358 15.667 -26.605 1.00 47.47 266 GLY A N 1
ATOM 2100 C CA . GLY A 1 266 ? 6.698 15.659 -25.981 1.00 47.47 266 GLY A CA 1
ATOM 2101 C C . GLY A 1 266 ? 6.783 15.498 -24.447 1.00 47.47 266 GLY A C 1
ATOM 2102 O O . GLY A 1 266 ? 7.863 15.649 -23.869 1.00 47.47 266 GLY A O 1
ATOM 2103 N N . GLN A 1 267 ? 5.699 15.136 -23.762 1.00 48.28 267 GLN A N 1
ATOM 2104 C CA . GLN A 1 267 ? 5.635 14.772 -22.335 1.00 48.28 267 GLN A CA 1
ATOM 2105 C C . GLN A 1 267 ? 5.979 13.301 -22.029 1.00 48.28 267 GLN A C 1
ATOM 2107 O O . GLN A 1 267 ? 5.762 12.828 -20.912 1.00 48.28 267 GLN A O 1
ATOM 2112 N N . THR A 1 268 ? 6.658 12.585 -22.931 1.00 52.72 268 THR A N 1
ATOM 2113 C CA . THR A 1 268 ? 7.289 11.271 -22.655 1.00 52.72 268 THR A CA 1
ATOM 2114 C C . THR A 1 268 ? 8.289 11.298 -21.483 1.00 52.72 268 THR A C 1
ATOM 2116 O O . THR A 1 268 ? 8.737 10.255 -21.004 1.00 52.72 268 THR A O 1
ATOM 2119 N N . ARG A 1 269 ? 8.634 12.489 -20.971 1.00 50.31 269 ARG A N 1
ATOM 2120 C CA . ARG A 1 269 ? 9.583 12.704 -19.870 1.00 50.31 269 ARG A CA 1
ATOM 2121 C C . ARG A 1 269 ? 9.223 12.018 -18.550 1.00 50.31 269 ARG A C 1
ATOM 2123 O O . ARG A 1 269 ? 10.146 11.814 -17.765 1.00 50.31 269 ARG A O 1
ATOM 2130 N N . TRP A 1 270 ? 7.956 11.695 -18.279 1.00 49.41 270 TRP A N 1
ATOM 2131 C CA . TRP A 1 270 ? 7.551 11.076 -17.004 1.00 49.41 270 TRP A CA 1
ATOM 2132 C C . TRP A 1 270 ? 7.302 9.570 -17.110 1.00 49.41 270 TRP A C 1
ATOM 2134 O O . TRP A 1 270 ? 7.736 8.836 -16.222 1.00 49.41 270 TRP A O 1
ATOM 2144 N N . ALA A 1 271 ? 6.739 9.098 -18.229 1.00 50.91 271 ALA A N 1
ATOM 2145 C CA . ALA A 1 271 ? 6.566 7.669 -18.509 1.00 50.91 271 ALA A CA 1
ATOM 2146 C C . ALA A 1 271 ? 7.907 6.903 -18.501 1.00 50.91 271 ALA A C 1
ATOM 2148 O O . ALA A 1 271 ? 7.981 5.783 -18.009 1.00 50.91 271 ALA A O 1
ATOM 2149 N N . ASN A 1 272 ? 9.000 7.542 -18.939 1.00 54.03 272 ASN A N 1
ATOM 2150 C CA . ASN A 1 272 ? 10.339 6.941 -18.899 1.00 54.03 272 ASN A CA 1
ATOM 2151 C C . ASN A 1 272 ? 10.996 6.944 -17.504 1.00 54.03 272 ASN A C 1
ATOM 2153 O O . ASN A 1 272 ? 11.963 6.216 -17.294 1.00 54.03 272 ASN A O 1
ATOM 2157 N N . LYS A 1 273 ? 10.514 7.764 -16.559 1.00 58.78 273 LYS A N 1
ATOM 2158 C CA . LYS A 1 273 ? 11.128 7.913 -15.224 1.00 58.78 273 LYS A CA 1
ATOM 2159 C C . LYS A 1 273 ? 10.491 7.036 -14.161 1.00 58.78 273 LYS A C 1
ATOM 2161 O O . LYS A 1 273 ? 11.186 6.577 -13.267 1.00 58.78 273 LYS A O 1
ATOM 2166 N N . LEU A 1 274 ? 9.177 6.840 -14.241 1.00 61.97 274 LEU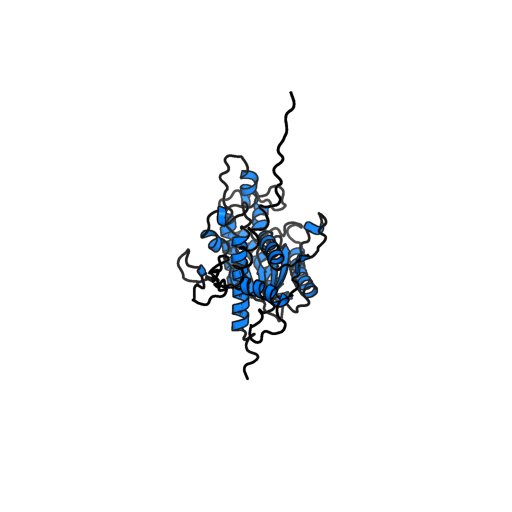 A N 1
ATOM 2167 C CA . LEU A 1 274 ? 8.392 6.212 -13.174 1.00 61.97 274 LEU A CA 1
ATOM 2168 C C . LEU A 1 274 ? 8.093 4.732 -13.435 1.00 61.97 274 LEU A C 1
ATOM 2170 O O . LEU A 1 274 ? 7.472 4.075 -12.608 1.00 61.97 274 LEU A O 1
ATOM 2174 N N . GLY A 1 275 ? 8.616 4.190 -14.539 1.00 68.00 275 GLY A N 1
ATOM 2175 C CA . GLY A 1 275 ? 8.824 2.758 -14.680 1.00 68.00 275 GLY A CA 1
ATOM 2176 C C . GLY A 1 275 ? 8.282 2.125 -15.944 1.00 68.00 275 GLY A C 1
ATOM 2177 O O . GLY A 1 275 ? 7.303 2.564 -16.537 1.00 68.00 275 GLY A O 1
ATOM 2178 N N . LYS A 1 276 ? 8.922 1.022 -16.333 1.00 80.00 276 LYS A N 1
ATOM 2179 C CA . LYS A 1 276 ? 8.452 0.159 -17.414 1.00 80.00 276 LYS A CA 1
ATOM 2180 C C . LYS A 1 276 ? 7.310 -0.722 -16.920 1.00 80.00 276 LYS A C 1
ATOM 2182 O O . LYS A 1 276 ? 7.413 -1.326 -15.851 1.00 80.00 276 LYS A O 1
ATOM 2187 N N . LEU A 1 277 ? 6.279 -0.883 -17.748 1.00 86.06 277 LEU A N 1
ATOM 2188 C CA . LEU A 1 277 ? 5.154 -1.786 -17.491 1.00 86.06 277 LEU A CA 1
ATOM 2189 C C . LEU A 1 277 ? 5.615 -3.193 -17.072 1.00 86.06 277 LEU A C 1
ATOM 2191 O O . LEU A 1 277 ? 5.069 -3.782 -16.139 1.00 86.06 277 LEU A O 1
ATOM 2195 N N . GLN A 1 278 ? 6.646 -3.720 -17.739 1.00 87.62 278 GLN A N 1
ATOM 2196 C CA . GLN A 1 278 ? 7.193 -5.043 -17.443 1.00 87.62 278 GLN A CA 1
ATOM 2197 C C . GLN A 1 278 ? 7.785 -5.112 -16.030 1.00 87.62 278 GLN A C 1
ATOM 2199 O O . GLN A 1 278 ? 7.605 -6.113 -15.343 1.00 87.62 278 GLN A O 1
ATOM 2204 N N . TYR A 1 279 ? 8.440 -4.046 -15.564 1.00 89.69 279 TYR A N 1
ATOM 2205 C CA . TYR A 1 279 ? 9.092 -4.027 -14.250 1.00 89.69 279 TYR A CA 1
ATOM 2206 C C . TYR A 1 279 ? 8.053 -3.995 -13.135 1.00 89.69 279 TYR A C 1
ATOM 2208 O O . TYR A 1 279 ? 8.172 -4.730 -12.159 1.00 89.69 279 TYR A O 1
ATOM 2216 N N . VAL A 1 280 ? 6.987 -3.216 -13.329 1.00 90.25 280 VAL A N 1
ATOM 2217 C CA . VAL A 1 280 ? 5.829 -3.174 -12.427 1.00 90.25 280 VAL A CA 1
ATOM 2218 C C . VAL A 1 280 ? 5.181 -4.549 -12.346 1.00 90.25 280 VAL A C 1
ATOM 2220 O O . VAL A 1 280 ? 4.939 -5.054 -11.255 1.00 90.25 280 VAL A O 1
ATOM 2223 N N . ALA A 1 281 ? 4.970 -5.211 -13.487 1.00 91.56 281 ALA A N 1
ATOM 2224 C CA . ALA A 1 281 ? 4.413 -6.558 -13.514 1.00 91.56 281 ALA A CA 1
ATOM 2225 C C . ALA A 1 281 ? 5.306 -7.583 -12.787 1.00 91.56 281 ALA A C 1
ATOM 2227 O O . ALA A 1 281 ? 4.787 -8.408 -12.033 1.00 91.56 281 ALA A O 1
ATOM 2228 N N . GLN A 1 282 ? 6.630 -7.519 -12.973 1.00 93.75 282 GLN A N 1
ATOM 2229 C CA . GLN A 1 282 ? 7.586 -8.404 -12.299 1.00 93.75 282 GLN A CA 1
ATOM 2230 C C . GLN A 1 282 ? 7.627 -8.170 -10.783 1.00 93.75 282 GLN A C 1
ATOM 2232 O O . GLN A 1 282 ? 7.592 -9.141 -10.030 1.00 93.75 282 GLN A O 1
ATOM 2237 N N . LEU A 1 283 ? 7.644 -6.915 -10.321 1.00 94.06 283 LEU A N 1
ATOM 2238 C CA . LEU A 1 283 ? 7.613 -6.607 -8.887 1.00 94.06 283 LEU A CA 1
ATOM 2239 C C . LEU A 1 283 ? 6.256 -6.907 -8.250 1.00 94.06 283 LEU A C 1
ATOM 2241 O O . LEU A 1 283 ? 6.218 -7.437 -7.146 1.00 94.06 283 LEU A O 1
ATOM 2245 N N . ASN A 1 284 ? 5.143 -6.680 -8.952 1.00 94.25 284 ASN A N 1
ATOM 2246 C CA . ASN A 1 284 ? 3.827 -7.131 -8.497 1.00 94.25 284 ASN A CA 1
ATOM 2247 C C . ASN A 1 284 ? 3.804 -8.658 -8.337 1.00 94.25 284 ASN A C 1
ATOM 2249 O O . ASN A 1 284 ? 3.281 -9.167 -7.353 1.00 94.25 284 ASN A O 1
ATOM 2253 N N . ALA A 1 285 ? 4.372 -9.417 -9.280 1.00 94.12 285 ALA A N 1
ATOM 2254 C CA . ALA A 1 285 ? 4.465 -10.873 -9.165 1.00 94.12 285 ALA A CA 1
ATOM 2255 C C . ALA A 1 285 ? 5.362 -11.317 -7.994 1.00 94.12 285 ALA A C 1
ATOM 2257 O O . ALA A 1 285 ? 4.967 -12.201 -7.234 1.00 94.12 285 ALA A O 1
ATOM 2258 N N . ALA A 1 286 ? 6.523 -10.679 -7.819 1.00 94.69 286 ALA A N 1
ATOM 2259 C CA . ALA A 1 286 ? 7.435 -10.939 -6.708 1.00 94.69 286 ALA A CA 1
ATOM 2260 C C . ALA A 1 286 ? 6.784 -10.635 -5.346 1.00 94.69 286 ALA A C 1
ATOM 2262 O O . ALA A 1 286 ? 6.844 -11.460 -4.436 1.00 94.69 286 ALA A O 1
ATOM 2263 N N . GLY A 1 287 ? 6.094 -9.496 -5.233 1.00 93.25 287 GLY A N 1
ATOM 2264 C CA . GLY A 1 287 ? 5.331 -9.107 -4.050 1.00 93.25 287 GLY A CA 1
ATOM 2265 C C . GLY A 1 287 ? 4.231 -10.111 -3.719 1.00 93.25 287 GLY A C 1
ATOM 2266 O O . GLY A 1 287 ? 4.208 -10.623 -2.607 1.00 93.25 287 GLY A O 1
ATOM 2267 N N . ARG A 1 288 ? 3.399 -10.505 -4.699 1.00 92.50 288 ARG A N 1
ATOM 2268 C CA . ARG A 1 288 ? 2.373 -11.551 -4.503 1.00 92.50 288 ARG A CA 1
ATOM 2269 C C . ARG A 1 288 ? 2.974 -12.842 -3.940 1.00 92.50 288 ARG A C 1
ATOM 2271 O O . ARG A 1 288 ? 2.451 -13.381 -2.969 1.00 92.50 288 ARG A O 1
ATOM 2278 N N . MET A 1 289 ? 4.076 -13.313 -4.527 1.00 91.12 289 MET A N 1
ATOM 2279 C CA . MET A 1 289 ? 4.748 -14.540 -4.093 1.00 91.12 289 MET A CA 1
ATOM 2280 C C . MET A 1 289 ? 5.271 -14.426 -2.655 1.00 91.12 289 MET A C 1
ATOM 2282 O O . MET A 1 289 ? 5.027 -15.318 -1.841 1.00 91.12 289 MET A O 1
ATOM 2286 N N . ALA A 1 290 ? 5.968 -13.334 -2.329 1.00 92.56 290 ALA A N 1
ATOM 2287 C CA . ALA A 1 290 ? 6.489 -13.101 -0.985 1.00 92.56 290 ALA A CA 1
ATOM 2288 C C . ALA A 1 290 ? 5.352 -12.984 0.046 1.00 92.56 290 ALA A C 1
ATOM 2290 O O . ALA A 1 290 ? 5.390 -13.636 1.088 1.00 92.56 290 ALA A O 1
ATOM 2291 N N . SER A 1 291 ? 4.300 -12.230 -0.272 1.00 92.69 291 SER A N 1
ATOM 2292 C CA . SER A 1 291 ? 3.120 -12.042 0.576 1.00 92.69 291 SER A CA 1
ATOM 2293 C C . SER A 1 291 ? 2.378 -13.344 0.865 1.00 92.69 291 SER A C 1
ATOM 2295 O O . SER A 1 291 ? 2.077 -13.614 2.026 1.00 92.69 291 SER A O 1
ATOM 2297 N N . GLN A 1 292 ? 2.157 -14.192 -0.144 1.00 88.38 292 GLN A N 1
ATOM 2298 C CA . GLN A 1 292 ? 1.553 -15.516 0.048 1.00 88.38 292 GLN A CA 1
ATOM 2299 C C . GLN A 1 292 ? 2.384 -16.385 1.000 1.00 88.38 292 GLN A C 1
ATOM 2301 O O . GLN A 1 292 ? 1.839 -17.014 1.905 1.00 88.38 292 GLN A O 1
ATOM 2306 N N . LYS A 1 293 ? 3.716 -16.398 0.841 1.00 92.06 293 LYS A N 1
ATOM 2307 C CA . LYS A 1 293 ? 4.617 -17.154 1.729 1.00 92.06 293 LYS A CA 1
ATOM 2308 C C . LYS A 1 293 ? 4.597 -16.653 3.172 1.00 92.06 293 LYS A C 1
ATOM 2310 O O . LYS A 1 293 ? 4.832 -17.444 4.080 1.00 92.06 293 LYS A O 1
ATOM 2315 N N . LEU A 1 294 ? 4.302 -15.372 3.374 1.00 92.88 294 LEU A N 1
ATOM 2316 C CA . LEU A 1 294 ? 4.209 -14.733 4.686 1.00 92.88 294 LEU A CA 1
ATOM 2317 C C . LEU A 1 294 ? 2.791 -14.763 5.277 1.00 92.88 294 LEU A C 1
ATOM 2319 O O . LEU A 1 294 ? 2.576 -14.217 6.355 1.00 92.88 294 LEU A O 1
ATOM 2323 N N . GLY A 1 295 ? 1.826 -15.395 4.597 1.00 90.50 295 GLY A N 1
ATOM 2324 C CA . GLY A 1 295 ? 0.435 -15.456 5.050 1.00 90.50 295 GLY A CA 1
ATOM 2325 C C . GLY A 1 295 ? -0.277 -14.101 5.028 1.00 90.50 295 GLY A C 1
ATOM 2326 O O . GLY A 1 295 ? -1.217 -13.891 5.789 1.00 90.50 295 GLY A O 1
ATOM 2327 N N . MET A 1 296 ? 0.182 -13.169 4.192 1.00 93.88 296 MET A N 1
ATOM 2328 C CA . MET A 1 296 ? -0.491 -11.891 3.972 1.00 93.88 296 MET A CA 1
ATOM 2329 C C . MET A 1 296 ? -1.636 -12.055 2.974 1.00 93.88 296 MET A C 1
ATOM 2331 O O . MET A 1 296 ? -1.581 -12.890 2.068 1.00 93.88 296 MET A O 1
ATOM 2335 N N . HIS A 1 297 ? -2.631 -11.181 3.075 1.00 93.19 297 HIS A N 1
ATOM 2336 C CA . HIS A 1 297 ? -3.633 -11.033 2.031 1.00 93.19 297 HIS A CA 1
ATOM 2337 C C . HIS A 1 297 ? -3.094 -10.171 0.888 1.00 93.19 297 HIS A C 1
ATOM 2339 O O . HIS A 1 297 ? -2.285 -9.269 1.104 1.00 93.19 297 HIS A O 1
ATOM 2345 N N . VAL A 1 298 ? -3.564 -10.437 -0.329 1.00 91.88 298 VAL A N 1
ATOM 2346 C CA . VAL A 1 298 ? -3.174 -9.701 -1.534 1.00 91.88 298 VAL A CA 1
ATOM 2347 C C . VAL A 1 298 ? -4.383 -8.955 -2.088 1.00 91.88 298 VAL A C 1
ATOM 2349 O O . VAL A 1 298 ? -5.394 -9.577 -2.409 1.00 91.88 298 VAL A O 1
ATOM 2352 N N . VAL A 1 299 ? -4.247 -7.641 -2.263 1.00 92.81 299 VAL A N 1
ATOM 2353 C CA . VAL A 1 299 ? -5.202 -6.791 -2.983 1.00 92.81 299 VAL A CA 1
ATOM 2354 C C . VAL A 1 299 ? -4.577 -6.365 -4.313 1.00 92.81 299 VAL A C 1
ATOM 2356 O O . VAL A 1 299 ? -3.639 -5.571 -4.381 1.00 92.81 299 VAL A O 1
ATOM 2359 N N . ASP A 1 300 ? -5.058 -6.953 -5.403 1.00 91.44 300 ASP A N 1
ATOM 2360 C CA . ASP A 1 300 ? -4.438 -6.821 -6.723 1.00 91.44 300 ASP A CA 1
ATOM 2361 C C . ASP A 1 300 ? -4.968 -5.598 -7.490 1.00 91.44 300 ASP A C 1
ATOM 2363 O O . ASP A 1 300 ? -5.747 -5.732 -8.435 1.00 91.44 300 ASP A O 1
ATOM 2367 N N . LEU A 1 301 ? -4.540 -4.396 -7.085 1.00 92.06 301 LEU A N 1
ATOM 2368 C CA . LEU A 1 301 ? -4.919 -3.132 -7.735 1.00 92.06 301 LEU A CA 1
ATOM 2369 C C . LEU A 1 301 ? -4.629 -3.125 -9.238 1.00 92.06 301 LEU A C 1
ATOM 2371 O O . LEU A 1 301 ? -5.370 -2.513 -10.001 1.00 92.06 301 LEU A O 1
ATOM 2375 N N . ALA A 1 302 ? -3.580 -3.825 -9.683 1.00 89.62 302 ALA A N 1
ATOM 2376 C CA . ALA A 1 302 ? -3.252 -3.934 -11.100 1.00 89.62 302 ALA A CA 1
ATOM 2377 C C . ALA A 1 302 ? -4.361 -4.649 -11.880 1.00 89.62 302 ALA A C 1
ATOM 2379 O O . ALA A 1 302 ? -4.699 -4.238 -12.984 1.00 89.62 302 ALA A O 1
ATOM 2380 N N . VAL A 1 303 ? -4.913 -5.722 -11.309 1.00 86.44 303 VAL A N 1
ATOM 2381 C CA . VAL A 1 303 ? -6.024 -6.474 -11.907 1.00 86.44 303 VAL A CA 1
ATOM 2382 C C . VAL A 1 303 ? -7.336 -5.713 -11.768 1.00 86.44 303 VAL A C 1
ATOM 2384 O O . VAL A 1 303 ? -8.115 -5.702 -12.714 1.00 86.44 303 VAL A O 1
ATOM 2387 N N . MET A 1 304 ? -7.574 -5.053 -10.633 1.00 83.75 304 MET A N 1
ATOM 2388 C CA . MET A 1 304 ? -8.760 -4.209 -10.466 1.00 83.75 304 MET A CA 1
ATOM 2389 C C . MET A 1 304 ? -8.785 -3.089 -11.515 1.00 83.75 304 MET A C 1
ATOM 2391 O O . MET A 1 304 ? -9.808 -2.873 -12.154 1.00 83.75 304 MET A O 1
ATOM 2395 N N . ALA A 1 305 ? -7.645 -2.435 -11.755 1.00 86.69 305 ALA A N 1
ATOM 2396 C CA . ALA A 1 305 ? -7.516 -1.373 -12.748 1.00 86.69 305 ALA A CA 1
ATOM 2397 C C . ALA A 1 305 ? -7.630 -1.861 -14.207 1.00 86.69 305 ALA A C 1
ATOM 2399 O O . ALA A 1 305 ? -8.025 -1.074 -15.061 1.00 86.69 305 ALA A O 1
ATOM 2400 N N . ASP A 1 306 ? -7.332 -3.135 -14.508 1.00 81.56 306 ASP A N 1
ATOM 2401 C CA . ASP A 1 306 ? -7.429 -3.690 -15.874 1.00 81.56 306 ASP A CA 1
ATOM 2402 C C . ASP A 1 306 ? -8.871 -3.653 -16.433 1.00 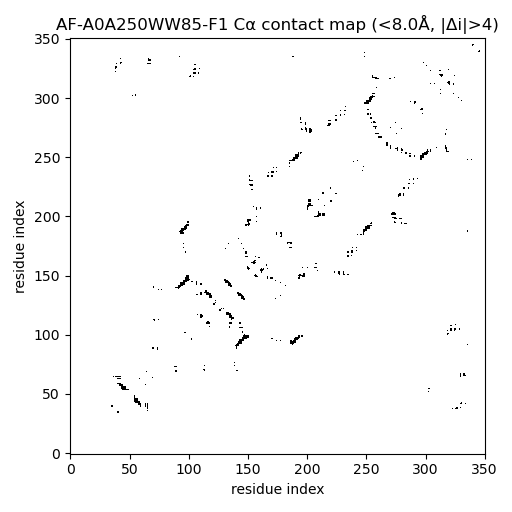81.56 306 ASP A C 1
ATOM 2404 O O . ASP A 1 306 ? -9.060 -3.749 -17.645 1.00 81.56 306 ASP A O 1
ATOM 2408 N N . GLY A 1 307 ? -9.886 -3.522 -15.570 1.00 75.44 307 GLY A N 1
ATOM 2409 C CA . GLY A 1 307 ? -11.293 -3.396 -15.968 1.00 75.44 307 GLY A CA 1
ATOM 2410 C C . GLY A 1 307 ? -11.722 -1.990 -16.405 1.00 75.44 307 GLY A C 1
ATOM 2411 O O . GLY A 1 307 ? -12.862 -1.816 -16.831 1.00 75.44 307 GLY A O 1
ATOM 2412 N N . PHE A 1 308 ? -10.841 -0.995 -16.298 1.00 77.25 308 PHE A N 1
ATOM 2413 C CA . PHE A 1 308 ? -11.151 0.418 -16.514 1.00 77.25 308 PHE A CA 1
ATOM 2414 C C . PHE A 1 308 ? -10.353 0.986 -17.694 1.00 77.25 308 PHE A C 1
ATOM 2416 O O . PHE A 1 308 ? -9.234 0.548 -17.975 1.00 77.25 308 PHE A O 1
ATOM 2423 N N . THR A 1 309 ? -10.902 1.992 -18.385 1.00 78.56 309 THR A N 1
ATOM 2424 C CA . THR A 1 309 ? -10.104 2.764 -19.355 1.00 78.56 309 THR A CA 1
ATOM 2425 C C . THR A 1 309 ? -9.071 3.624 -18.629 1.00 78.56 309 THR A C 1
ATOM 2427 O O . THR A 1 309 ? -9.203 3.867 -17.428 1.00 78.56 309 THR A O 1
ATOM 2430 N N . TRP A 1 310 ? -8.072 4.147 -19.354 1.00 79.06 310 TRP A N 1
ATOM 2431 C CA . TRP A 1 310 ? -7.122 5.123 -18.800 1.00 79.06 310 TRP A CA 1
ATOM 2432 C C . TRP A 1 310 ? -7.869 6.242 -18.063 1.00 79.06 310 TRP A C 1
ATOM 2434 O O . TRP A 1 310 ? -7.568 6.560 -16.913 1.00 79.06 310 TRP A O 1
ATOM 2444 N N . GLU A 1 311 ? -8.894 6.793 -18.723 1.00 79.50 311 GLU A N 1
ATOM 2445 C CA . GLU A 1 311 ? -9.670 7.954 -18.274 1.00 79.50 311 GLU A CA 1
ATOM 2446 C C . GLU A 1 311 ? -10.463 7.670 -17.020 1.00 79.50 311 GLU A C 1
ATOM 2448 O O . GLU A 1 311 ? -10.877 8.603 -16.342 1.00 79.50 311 GLU A O 1
ATOM 2453 N N . GLN A 1 312 ? -10.668 6.407 -16.697 1.00 77.94 312 GLN A N 1
ATOM 2454 C CA . GLN A 1 312 ? -11.347 5.986 -15.489 1.00 77.94 312 GLN A CA 1
ATOM 2455 C C . GLN A 1 312 ? -10.340 5.584 -14.412 1.00 77.94 312 GLN A C 1
ATOM 2457 O O . GLN A 1 312 ? -10.576 5.833 -13.235 1.00 77.94 312 GLN A O 1
ATOM 2462 N N . SER A 1 313 ? -9.207 4.995 -14.800 1.00 79.00 313 SER A N 1
ATOM 2463 C CA . SER A 1 313 ? -8.291 4.363 -13.860 1.00 79.00 313 SER A CA 1
ATOM 2464 C C . SER A 1 313 ? -7.213 5.293 -13.330 1.00 79.00 313 SER A C 1
ATOM 2466 O O . SER A 1 313 ? -6.772 5.096 -12.205 1.00 79.00 313 SER A O 1
ATOM 2468 N N . SER A 1 314 ? -6.751 6.279 -14.104 1.00 84.56 314 SER A N 1
ATOM 2469 C CA . SER A 1 314 ? -5.558 7.052 -13.752 1.00 84.56 314 SER A CA 1
ATOM 2470 C C . SER A 1 314 ? -5.768 8.559 -13.837 1.00 84.56 314 SER A C 1
ATOM 2472 O O . SER A 1 314 ? -6.483 9.073 -14.692 1.00 84.56 314 SER A O 1
ATOM 2474 N N . ARG A 1 315 ? -5.172 9.286 -12.891 1.00 84.56 315 ARG A N 1
ATOM 2475 C CA . ARG A 1 315 ? -5.108 10.753 -12.899 1.00 84.56 315 ARG A CA 1
ATOM 2476 C C . ARG A 1 315 ? -3.914 11.242 -13.710 1.00 84.56 315 ARG A C 1
ATOM 2478 O O . ARG A 1 315 ? -3.986 12.282 -14.358 1.00 84.56 315 ARG A O 1
ATOM 2485 N N . ASP A 1 316 ? -2.812 10.509 -13.629 1.00 82.62 316 ASP A N 1
ATOM 2486 C CA . ASP A 1 316 ? -1.567 10.791 -14.332 1.00 82.62 316 ASP A CA 1
ATOM 2487 C C . ASP A 1 316 ? -0.973 9.481 -14.882 1.00 82.62 316 ASP A C 1
ATOM 2489 O O . ASP A 1 316 ? -1.716 8.617 -15.324 1.00 82.62 316 ASP A O 1
ATOM 2493 N N . CYS A 1 317 ? 0.350 9.322 -14.959 1.00 78.00 317 CYS A N 1
ATOM 2494 C CA . CYS A 1 317 ? 0.943 8.077 -15.465 1.00 78.00 317 CYS A CA 1
ATOM 2495 C C . CYS A 1 317 ? 0.884 6.899 -14.472 1.00 78.00 317 CYS A C 1
ATOM 2497 O O . CYS A 1 317 ? 1.203 5.782 -14.873 1.00 78.00 317 CYS A O 1
ATOM 2499 N N . HIS A 1 318 ? 0.585 7.138 -13.191 1.00 81.38 318 HIS A N 1
ATOM 2500 C CA . HIS A 1 318 ? 0.765 6.142 -12.125 1.00 81.38 318 HIS A CA 1
ATOM 2501 C C . HIS A 1 318 ? -0.214 6.270 -10.958 1.00 81.38 318 HIS A C 1
ATOM 2503 O O . HIS A 1 318 ? -0.560 5.256 -10.361 1.00 81.38 318 HIS A O 1
ATOM 2509 N N . HIS A 1 319 ? -0.679 7.475 -10.623 1.00 88.75 319 HIS A N 1
ATOM 2510 C CA . HIS A 1 319 ? -1.673 7.638 -9.571 1.00 88.75 319 HIS A CA 1
ATOM 2511 C C . HIS A 1 319 ? -3.057 7.249 -10.092 1.00 88.75 319 HIS A C 1
ATOM 2513 O O . HIS A 1 319 ? -3.495 7.776 -11.126 1.00 88.75 319 HIS A O 1
ATOM 2519 N N . PRO A 1 320 ? -3.774 6.364 -9.386 1.00 89.19 320 PRO A N 1
ATOM 2520 C CA . PRO A 1 320 ? -5.157 6.076 -9.713 1.00 89.19 320 PRO A CA 1
ATOM 2521 C C . PRO A 1 320 ? -6.056 7.309 -9.523 1.00 89.19 320 PRO A C 1
ATOM 2523 O O . PRO A 1 320 ? -5.704 8.237 -8.788 1.00 89.19 320 PRO A O 1
ATOM 2526 N N . LYS A 1 321 ? -7.208 7.349 -10.201 1.00 86.00 321 LYS A N 1
ATOM 2527 C CA . LYS A 1 321 ? -8.226 8.381 -9.940 1.00 86.00 321 LYS A CA 1
ATOM 2528 C C . LYS A 1 321 ? -8.891 8.178 -8.586 1.00 86.00 321 LYS A C 1
ATOM 2530 O O . LYS A 1 321 ? -8.924 7.064 -8.074 1.00 86.00 321 LYS A O 1
ATOM 2535 N N . GLU A 1 322 ? -9.452 9.253 -8.038 1.00 83.81 322 GLU A N 1
ATOM 2536 C CA . GLU A 1 322 ? -10.095 9.245 -6.723 1.00 83.81 322 GLU A CA 1
ATOM 2537 C C . GLU A 1 322 ? -11.194 8.180 -6.627 1.00 83.81 322 GLU A C 1
ATOM 2539 O O . GLU A 1 322 ? -11.247 7.454 -5.642 1.00 83.81 322 GLU A O 1
ATOM 2544 N N . GLU A 1 323 ? -12.004 8.009 -7.671 1.00 80.75 323 GLU A N 1
ATOM 2545 C CA . GLU A 1 323 ? -13.064 7.000 -7.717 1.00 80.75 323 GLU A CA 1
ATOM 2546 C C . GLU A 1 323 ? -12.500 5.576 -7.614 1.00 80.75 323 GLU A C 1
ATOM 2548 O O . GLU A 1 323 ? -13.002 4.758 -6.850 1.00 80.75 323 GLU A O 1
ATOM 2553 N N . LEU A 1 324 ? -11.404 5.283 -8.320 1.00 83.56 324 LEU A N 1
ATOM 2554 C CA . LEU A 1 324 ? -10.760 3.971 -8.251 1.00 83.56 324 LEU A CA 1
ATOM 2555 C C . LEU A 1 324 ? -10.053 3.749 -6.902 1.00 83.56 324 LEU A C 1
ATOM 2557 O O . LEU A 1 324 ? -10.090 2.647 -6.358 1.00 83.56 324 LEU A O 1
ATOM 2561 N N . LEU A 1 325 ? -9.455 4.794 -6.322 1.00 88.12 325 LEU A N 1
ATOM 2562 C CA . LEU A 1 325 ? -8.909 4.743 -4.960 1.00 88.12 325 LEU A CA 1
ATOM 2563 C C . LEU A 1 325 ? -10.010 4.450 -3.934 1.00 88.12 325 LEU A C 1
ATOM 2565 O O . LEU A 1 325 ? -9.758 3.755 -2.948 1.00 88.12 325 LEU A O 1
ATOM 2569 N N . GLN A 1 326 ? -11.236 4.926 -4.182 1.00 82.88 326 GLN A N 1
ATOM 2570 C CA . GLN A 1 326 ? -12.379 4.611 -3.334 1.00 82.88 326 GLN A CA 1
ATOM 2571 C C . GLN A 1 326 ? -12.746 3.130 -3.363 1.00 82.88 326 GLN A C 1
ATOM 2573 O O . GLN A 1 326 ? -12.939 2.532 -2.303 1.00 82.88 326 GLN A O 1
ATOM 2578 N N . GLU A 1 327 ? -12.728 2.510 -4.541 1.00 80.69 327 GLU A N 1
ATOM 2579 C CA . GLU A 1 327 ? -12.894 1.059 -4.667 1.00 80.69 327 GLU A CA 1
ATOM 2580 C C . GLU A 1 327 ? -11.813 0.295 -3.902 1.00 80.69 327 GLU A C 1
ATOM 2582 O O . GLU A 1 327 ? -12.109 -0.627 -3.141 1.00 80.69 327 GLU A O 1
ATOM 2587 N N . PHE A 1 328 ? -10.552 0.704 -4.056 1.00 88.69 328 PHE A N 1
ATOM 2588 C CA . PHE A 1 328 ? -9.422 0.059 -3.387 1.00 88.69 328 PHE A CA 1
ATOM 2589 C C . PHE A 1 328 ? -9.585 0.084 -1.870 1.00 88.69 328 PHE A C 1
ATOM 2591 O O . PHE A 1 328 ? -9.411 -0.933 -1.196 1.00 88.69 328 PHE A O 1
ATOM 2598 N N . PHE A 1 329 ? -9.988 1.230 -1.330 1.00 89.69 329 PHE A N 1
ATOM 2599 C CA . PHE A 1 329 ? -10.207 1.377 0.097 1.00 89.69 329 PHE A CA 1
ATOM 2600 C C . PHE A 1 329 ? -11.418 0.592 0.606 1.00 89.69 329 PHE A C 1
ATOM 2602 O O . PHE A 1 329 ? -11.351 -0.001 1.685 1.00 89.69 329 PHE A O 1
ATOM 2609 N N . ASN A 1 330 ? -12.499 0.518 -0.177 1.00 84.31 330 ASN A N 1
ATOM 2610 C CA . ASN A 1 330 ? -13.658 -0.305 0.160 1.00 84.31 330 ASN A CA 1
ATOM 2611 C C . ASN A 1 330 ? -13.253 -1.774 0.339 1.00 84.31 330 ASN A C 1
ATOM 2613 O O . ASN A 1 330 ? -13.719 -2.437 1.262 1.00 84.31 330 ASN A O 1
ATOM 2617 N N . VAL A 1 331 ? -12.352 -2.289 -0.504 1.00 84.56 331 VAL A N 1
ATOM 2618 C CA . VAL A 1 331 ? -11.819 -3.654 -0.357 1.00 84.56 331 VAL A CA 1
ATOM 2619 C C . VAL A 1 331 ? -11.115 -3.832 0.985 1.00 84.56 331 VAL A C 1
ATOM 2621 O O . VAL A 1 331 ? -11.380 -4.819 1.669 1.00 84.56 331 VAL A O 1
ATOM 2624 N N . TYR A 1 332 ? -10.280 -2.875 1.401 1.00 90.94 332 TYR A N 1
ATOM 2625 C CA . TYR A 1 332 ? -9.613 -2.944 2.703 1.00 90.94 332 TYR A CA 1
ATOM 2626 C C . TYR A 1 332 ? -10.616 -2.994 3.859 1.00 90.94 332 TYR A C 1
ATOM 2628 O O . TYR A 1 332 ? -10.480 -3.848 4.734 1.00 90.94 332 TYR A O 1
ATOM 2636 N N . LEU A 1 333 ? -11.645 -2.139 3.843 1.00 88.06 333 LEU A N 1
ATOM 2637 C CA . LEU A 1 333 ? -12.692 -2.146 4.870 1.00 88.06 333 LEU A CA 1
ATOM 2638 C C . LEU A 1 333 ? -13.443 -3.480 4.909 1.00 88.06 333 LEU A C 1
ATOM 2640 O O . LEU A 1 333 ? -13.590 -4.065 5.976 1.00 88.06 333 LEU A O 1
ATOM 2644 N N . ASN A 1 334 ? -13.846 -4.008 3.752 1.00 82.06 334 ASN A N 1
ATOM 2645 C CA . ASN A 1 334 ? -14.542 -5.293 3.671 1.00 82.06 334 ASN A CA 1
ATOM 2646 C C . ASN A 1 334 ? -13.719 -6.446 4.258 1.00 82.06 334 ASN A C 1
ATOM 2648 O O . ASN A 1 334 ? -14.255 -7.291 4.969 1.00 82.06 334 ASN A O 1
ATOM 2652 N N . MET A 1 335 ? -12.411 -6.478 3.992 1.00 85.12 335 MET A N 1
ATOM 2653 C CA . MET A 1 335 ? -11.536 -7.512 4.547 1.00 85.12 335 MET A CA 1
ATOM 2654 C C . MET A 1 335 ? -11.398 -7.406 6.072 1.00 85.12 335 MET A C 1
ATOM 2656 O O . MET A 1 335 ? -11.287 -8.427 6.749 1.00 85.12 335 MET A O 1
ATOM 2660 N N . ILE A 1 336 ? -11.399 -6.186 6.617 1.00 88.19 336 ILE A N 1
ATOM 2661 C CA . ILE A 1 336 ? -11.346 -5.947 8.065 1.00 88.19 336 ILE A CA 1
ATOM 2662 C C . ILE A 1 336 ? -12.656 -6.378 8.727 1.00 88.19 336 ILE A C 1
ATOM 2664 O O . ILE A 1 336 ? -12.619 -7.099 9.721 1.00 88.19 336 ILE A O 1
ATOM 2668 N N . GLU A 1 337 ? -13.797 -6.014 8.147 1.00 82.62 337 GLU A N 1
ATOM 2669 C CA . GLU A 1 337 ? -15.110 -6.399 8.672 1.00 82.62 337 GLU A CA 1
ATOM 2670 C C . GLU A 1 337 ? -15.312 -7.914 8.652 1.00 82.62 337 GLU A C 1
ATOM 2672 O O . GLU A 1 337 ? -15.633 -8.518 9.676 1.00 82.62 337 GLU A O 1
ATOM 2677 N N . GLN A 1 338 ? -14.976 -8.568 7.536 1.00 81.19 338 GLN A N 1
ATOM 2678 C CA . GLN A 1 338 ? -14.992 -10.028 7.456 1.00 81.19 338 GLN A CA 1
ATOM 2679 C C . GLN A 1 338 ? -14.085 -10.661 8.525 1.00 81.19 338 GLN A C 1
ATOM 2681 O O . GLN A 1 338 ? -14.391 -11.719 9.083 1.00 81.19 338 GLN A O 1
ATOM 2686 N N . ARG A 1 339 ? -12.951 -10.024 8.841 1.00 83.81 339 ARG A N 1
ATOM 2687 C CA . ARG A 1 339 ? -12.062 -10.496 9.902 1.00 83.81 339 ARG A CA 1
ATOM 2688 C C . ARG A 1 339 ? -12.709 -10.359 11.281 1.00 83.81 339 ARG A C 1
ATOM 2690 O O . ARG A 1 339 ? -12.549 -11.280 12.081 1.00 83.81 339 ARG A O 1
ATOM 2697 N N . PHE A 1 340 ? -13.421 -9.267 11.559 1.00 84.12 340 PHE A N 1
ATOM 2698 C CA . PHE A 1 340 ? -14.174 -9.084 12.804 1.00 84.12 340 PHE A CA 1
ATOM 2699 C C . PHE A 1 340 ? -15.259 -10.148 12.985 1.00 84.12 340 PHE A C 1
ATOM 2701 O O . PHE A 1 340 ? -15.373 -10.723 14.071 1.00 84.12 340 PHE A O 1
ATOM 2708 N N . GLU A 1 341 ? -15.979 -10.489 11.915 1.00 79.06 341 GLU A N 1
ATOM 2709 C CA . GLU A 1 341 ? -16.970 -11.572 11.912 1.00 79.06 341 GLU A CA 1
ATOM 2710 C C . GLU A 1 341 ? -16.329 -12.916 12.276 1.00 79.06 341 GLU A C 1
ATOM 2712 O O . GLU A 1 341 ? -16.776 -13.605 13.194 1.00 79.06 341 GLU A O 1
ATOM 2717 N N . GLN A 1 342 ? -15.216 -13.261 11.625 1.00 78.38 342 GLN A N 1
ATOM 2718 C CA . GLN A 1 342 ? -14.528 -14.540 11.830 1.00 78.38 342 GLN A CA 1
ATOM 2719 C C . GLN A 1 342 ? -13.950 -14.728 13.235 1.00 78.38 342 GLN A C 1
ATOM 2721 O O . GLN A 1 342 ? -13.851 -15.860 13.706 1.00 78.38 342 GLN A O 1
ATOM 2726 N N . VAL A 1 343 ? -13.517 -13.650 13.896 1.00 83.44 343 VAL A N 1
ATOM 2727 C CA . VAL A 1 343 ? -12.958 -13.730 15.258 1.00 83.44 343 VAL A CA 1
ATOM 2728 C C . VAL A 1 343 ? -14.022 -13.600 16.345 1.00 83.44 343 VAL A C 1
ATOM 2730 O O . VAL A 1 343 ? -13.673 -13.529 17.521 1.00 83.44 343 VAL A O 1
ATOM 2733 N N . GLY A 1 344 ? -15.305 -13.570 15.970 1.00 79.81 344 GLY A N 1
ATOM 2734 C CA . GLY A 1 344 ? -16.403 -13.440 16.919 1.00 79.81 344 GLY A CA 1
ATOM 2735 C C . GLY A 1 344 ? -16.403 -12.096 17.640 1.00 79.81 344 GLY A C 1
ATOM 2736 O O . GLY A 1 344 ? -16.886 -12.017 18.766 1.00 79.81 344 GLY A O 1
ATOM 2737 N N . TYR A 1 345 ? -15.882 -11.037 17.010 1.00 75.38 345 TYR A N 1
ATOM 2738 C CA . TYR A 1 345 ? -15.907 -9.688 17.587 1.00 75.38 345 TYR A CA 1
ATOM 2739 C C . TYR A 1 345 ? -17.349 -9.222 17.873 1.00 75.38 345 TYR A C 1
ATOM 2741 O O . TYR A 1 345 ? -17.597 -8.472 18.808 1.00 75.38 345 TYR A O 1
ATOM 2749 N N . TYR A 1 346 ? -18.308 -9.768 17.121 1.00 63.34 346 TYR A N 1
ATOM 2750 C CA . TYR A 1 346 ? -19.749 -9.558 17.252 1.00 63.34 346 TYR A CA 1
ATOM 2751 C C . TYR A 1 346 ? -20.446 -10.460 18.292 1.00 63.34 346 TYR A C 1
ATOM 2753 O O . TYR A 1 346 ? -21.653 -10.359 18.477 1.00 63.34 346 TYR A O 1
ATOM 2761 N N . SER A 1 347 ? -19.730 -11.372 18.964 1.00 55.81 347 SER A N 1
ATOM 2762 C CA . SER A 1 347 ? -20.337 -12.421 19.808 1.00 55.81 347 SER A CA 1
ATOM 2763 C C . SER A 1 347 ? -20.789 -11.949 21.198 1.00 55.81 347 SER A C 1
ATOM 2765 O O . SER A 1 347 ? -21.236 -12.767 22.008 1.00 55.81 347 SER A O 1
ATOM 2767 N N . THR A 1 348 ? -20.690 -10.664 21.525 1.00 50.78 348 THR A N 1
ATOM 2768 C CA . THR A 1 348 ? -21.241 -10.151 22.780 1.00 50.78 348 THR A CA 1
ATOM 2769 C C . THR A 1 348 ? -22.652 -9.625 22.554 1.00 50.78 348 THR A C 1
ATOM 2771 O O . THR A 1 348 ? -22.816 -8.582 21.927 1.00 50.78 348 THR A O 1
ATOM 2774 N N . SER A 1 349 ? -23.624 -10.318 23.161 1.00 44.47 349 SER A N 1
ATOM 2775 C CA . SER A 1 349 ? -24.978 -9.839 23.497 1.00 44.47 349 SER A CA 1
ATOM 2776 C C . SER A 1 349 ? -26.118 -10.255 22.560 1.00 44.47 349 SER A C 1
ATOM 2778 O O . SER A 1 349 ? -26.735 -9.420 21.910 1.00 44.47 349 SER A O 1
ATOM 2780 N N . ILE A 1 350 ? -26.487 -11.538 22.613 1.00 40.41 350 ILE A N 1
ATOM 2781 C CA . ILE A 1 350 ? -27.901 -11.919 22.775 1.00 40.41 350 ILE A CA 1
ATOM 2782 C C . ILE A 1 350 ? -27.949 -13.012 23.854 1.00 40.41 350 ILE A C 1
ATOM 2784 O O . ILE A 1 350 ? -27.755 -14.190 23.560 1.00 40.41 350 ILE A O 1
ATOM 2788 N N . VAL A 1 351 ? -28.145 -12.605 25.110 1.00 38.59 351 VAL A N 1
ATOM 2789 C CA . VAL A 1 351 ? -28.714 -13.440 26.182 1.00 38.59 351 VAL A CA 1
ATOM 2790 C C . VAL A 1 351 ? -29.829 -12.636 26.816 1.00 38.59 351 VAL A C 1
ATOM 2792 O O . VAL A 1 351 ? -29.556 -11.455 27.133 1.00 38.59 351 VAL A O 1
#

Radius of gyration: 25.42 Å; Cα contacts (8 Å, |Δi|>4): 479; chains: 1; bounding box: 70×90×56 Å

Nearest PDB structures (foldseek):
  4h08-assembly1_A-2  TM=6.683E-01  e=8.759E-06  Bacteroides thetaiotaomicron VPI-5482
  3bzw-assembly1_A  TM=5.295E-01  e=9.272E-06  Bacteroides thetaiotaomicron VPI-5482
  3bzw-assembly3_F  TM=5.454E-01  e=2.583E-05  Bacteroides thetaiotaomicron VPI-5482
  4s1p-assembly1_A  TM=6.006E-01  e=2.187E-03  Slackia heliotrinireducens DSM 20476
  8d88-assembly1_B  TM=3.931E-01  e=8.137E-01  Salmonella enterica subsp. enterica serovar Typhimurium

Solvent-accessible surface area (backbone atoms only — not comparable to full-atom values): 20450 Å² total; per-residue (Å²): 134,84,88,80,85,81,82,81,79,88,78,76,80,72,70,76,64,59,67,66,62,66,71,68,76,78,74,70,73,83,71,75,69,78,72,66,53,87,75,43,72,49,48,58,48,79,46,97,81,50,57,92,87,51,26,65,38,54,42,67,54,94,80,64,74,50,54,62,55,52,57,52,49,53,55,60,42,70,78,71,57,98,78,71,92,80,71,84,74,73,70,71,44,31,40,36,36,38,12,47,70,62,52,49,61,37,50,53,56,52,22,51,74,59,70,24,49,59,38,69,79,77,54,50,87,74,46,65,62,45,51,56,41,33,32,47,32,88,82,56,39,51,38,41,32,36,31,63,36,54,26,40,37,70,57,33,38,86,86,66,48,59,80,52,73,56,64,58,51,47,52,55,45,47,58,50,51,48,25,64,74,71,72,40,97,65,53,55,28,38,40,36,40,35,59,63,60,36,38,23,27,36,48,25,93,88,39,92,58,62,38,72,69,60,50,68,48,90,54,71,53,68,69,56,55,53,42,25,41,52,40,44,50,52,51,51,51,50,55,51,63,74,40,60,94,56,79,54,49,46,33,38,44,38,65,53,68,44,57,80,68,87,55,94,81,71,68,52,72,51,52,64,30,61,36,55,51,58,48,52,52,52,46,36,52,47,48,52,54,49,33,55,78,70,74,32,46,79,46,56,41,35,65,64,42,68,79,43,55,67,87,57,31,35,72,59,58,63,42,57,19,70,71,47,38,49,46,57,50,38,41,55,49,48,56,51,50,54,48,38,60,75,71,47,70,74,70,78,82,90,129

Organism: NCBI:txid1157962

Sequence (351 aa):
MAGQEKTWSLKSAYILTWQYLLMVASTMPFVHSSTSCHLGQLPGTWIEGASRGNRYRLLTEPGSVCQIKNYIQALEFQESVINSDGMNSPHQVSILFLGDSVDRETVEPFCKMMRGFILPKNKTKIERQSIFSYCMTESGLLQLGYMYLFGVHPTGPYMGGSSSPNTQLRIKRAIRDFKAVFKVSHPHAIVIASNFWDIGRICDPKLNGLSPLLCSGPALPELFLQQWMVNFTLAINTVMDELKPFKPLLIYHTEVKPQVLNDTNGQTRWANKLGKLQYVAQLNAAGRMASQKLGMHVVDLAVMADGFTWEQSSRDCHHPKEELLQEFFNVYLNMIEQRFEQVGYYSTSIV

Secondary structure (DSSP, 8-state):
---------TTSSSSSSSTTTSSSSS-----------SS-S--EEE-TTSPTTTSEEE--STT---HHHHHHHHHHHHTT-S--TT--PPPPEEEEEEE-HHHHHHHHHHHHHTT-EEESS---TTGGG-SEEEEEPTT-SEEEEEEE-----TT--TTT-TT-THHHHHHHHHHHHHHHHHT-SS-SEEEE--HHHHHHHHH-TTSTT--HHHHHSSS--HHHHHHHHHHHHHHHHHHHHHHTT---EEEEEPPPPPP----TTS-HHHHTTS--HHHHHHHHHHHHHHHHHTT-EEE-HHHHHTTS-HHHHBSSSSPBPHHHHHHHHHHHHHHHHHHHHHTTTT-S---

pLDDT: mean 71.86, std 20.91, range [27.75, 97.81]